Protein AF-A0A2E6MP92-F1 (afdb_monomer_lite)

Radius of gyration: 18.72 Å; chains: 1; bounding box: 38×55×44 Å

Foldseek 3Di:
DPPLAAFEAEEEEEEACQQFHLFDHLVNQLQVRYPVGYFYAYYHLAALVSRLVSVVVCLVVDQGALRYEYEYEHEDLQWDKDAADDPPDQFRIDRPHGLPPPCVVDVVSVCCVVPPDDPLVSLVVNLVSLVVVVVSCVPRSYHAAYAYQADCLVVLVVHDDDPVVSVVSNVSQVDPSYWPHHLLCVLCVPPPPWFWAACPDPPDPDRDTDTDSHDALVSNQVCCVPTVCVVVDPGDGPPVLSVLRNVLQVVHRHPVCSQVSSVVSPDHSCPNYDHDD

pLDDT: mean 92.71, std 7.71, range [42.81, 98.88]

Structure (mmCIF, N/CA/C/O backbone):
data_AF-A0A2E6MP92-F1
#
_entry.id   AF-A0A2E6MP92-F1
#
loop_
_atom_site.group_PDB
_atom_site.id
_atom_site.type_symbol
_atom_site.label_atom_id
_atom_site.label_alt_id
_atom_site.label_comp_id
_atom_site.label_asym_id
_atom_site.label_entity_id
_atom_site.label_seq_id
_atom_site.pdbx_PDB_ins_code
_atom_site.Cartn_x
_atom_site.Cartn_y
_atom_site.Cartn_z
_atom_site.occupancy
_atom_site.B_iso_or_equiv
_atom_site.auth_seq_id
_atom_site.auth_comp_id
_atom_site.auth_asym_id
_atom_site.auth_atom_id
_atom_site.pdbx_PDB_model_num
ATOM 1 N N . MET A 1 1 ? -6.987 -28.585 16.376 1.00 42.81 1 MET A N 1
ATOM 2 C CA . MET A 1 1 ? -6.955 -27.380 15.520 1.00 42.81 1 MET A CA 1
ATOM 3 C C . MET A 1 1 ? -7.349 -26.215 16.405 1.00 42.81 1 MET A C 1
ATOM 5 O O . MET A 1 1 ? -8.390 -26.310 17.040 1.00 42.81 1 MET A O 1
ATOM 9 N N . ALA A 1 2 ? -6.493 -25.206 16.575 1.00 48.75 2 ALA A N 1
ATOM 10 C CA . ALA A 1 2 ? -6.881 -24.016 17.331 1.00 48.75 2 ALA A CA 1
ATOM 11 C C . ALA A 1 2 ? -7.989 -23.296 16.548 1.00 48.75 2 ALA A C 1
ATOM 13 O O . ALA A 1 2 ? -7.842 -23.099 15.344 1.00 48.75 2 ALA A O 1
ATOM 14 N N . ASN A 1 3 ? -9.104 -22.968 17.203 1.00 58.03 3 ASN A N 1
ATO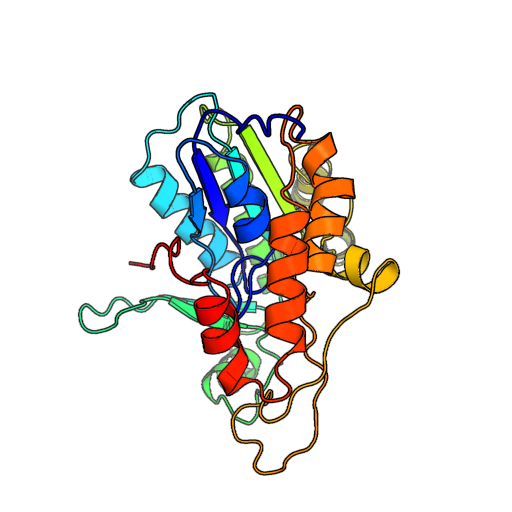M 15 C CA . ASN A 1 3 ? -10.195 -22.229 16.573 1.00 58.03 3 ASN A CA 1
ATOM 16 C C . ASN A 1 3 ? -9.684 -20.831 16.212 1.00 58.03 3 ASN A C 1
ATOM 18 O O . ASN A 1 3 ? -9.438 -20.016 17.102 1.00 58.03 3 ASN A O 1
ATOM 22 N N . TYR A 1 4 ? -9.487 -20.583 14.919 1.00 73.12 4 TYR A N 1
ATOM 23 C CA . TYR A 1 4 ? -9.092 -19.277 14.415 1.00 73.12 4 TYR A CA 1
ATOM 24 C C . TYR A 1 4 ? -10.285 -18.331 14.553 1.00 73.12 4 TYR A C 1
ATOM 26 O O . TYR A 1 4 ? -11.293 -18.495 13.865 1.00 73.12 4 TYR A O 1
ATOM 34 N N . VAL A 1 5 ? -10.214 -17.395 15.497 1.00 80.44 5 VAL A N 1
ATOM 35 C CA . VAL A 1 5 ? -11.299 -16.435 15.730 1.00 80.44 5 VAL A CA 1
ATOM 36 C C . VAL A 1 5 ? -11.018 -15.211 14.879 1.00 80.44 5 VAL A C 1
ATOM 38 O O . VAL A 1 5 ? -10.049 -14.492 15.123 1.00 80.44 5 VAL A O 1
ATOM 41 N N . LYS A 1 6 ? -11.865 -14.985 13.877 1.00 88.56 6 LYS A N 1
ATOM 42 C CA . LYS A 1 6 ? -11.796 -13.779 13.059 1.00 88.56 6 LYS A CA 1
ATOM 43 C C . LYS A 1 6 ? -12.230 -12.560 13.863 1.00 88.56 6 LYS A C 1
ATOM 45 O O . LYS A 1 6 ? -13.144 -12.614 14.689 1.00 88.56 6 LYS A O 1
ATOM 50 N N . GLN A 1 7 ? -11.569 -11.444 13.597 1.00 89.88 7 GLN A N 1
ATOM 51 C CA . GLN A 1 7 ? -11.957 -10.146 14.107 1.00 89.88 7 GLN A CA 1
ATOM 52 C C . GLN A 1 7 ? -13.285 -9.718 13.467 1.00 89.88 7 GLN A C 1
ATOM 54 O O . GLN A 1 7 ? -13.477 -9.799 12.254 1.00 89.88 7 GLN A O 1
ATOM 59 N N . GLN A 1 8 ? -14.199 -9.236 14.306 1.00 91.00 8 GLN A N 1
ATOM 60 C CA . GLN A 1 8 ? -15.422 -8.574 13.863 1.00 91.00 8 GLN A CA 1
ATOM 61 C C . GLN A 1 8 ? -15.088 -7.271 13.126 1.00 91.00 8 GLN A C 1
ATOM 63 O O . GLN A 1 8 ? -14.123 -6.600 13.477 1.00 91.00 8 GLN A O 1
ATOM 68 N N . GLY A 1 9 ? -15.917 -6.880 12.158 1.00 94.31 9 GLY A N 1
ATOM 69 C CA . GLY A 1 9 ? -15.696 -5.678 11.345 1.00 94.31 9 GLY A CA 1
ATOM 70 C C . GLY A 1 9 ? -15.045 -5.974 9.996 1.00 94.31 9 GLY A C 1
ATOM 71 O O . GLY A 1 9 ? -14.762 -7.128 9.664 1.00 94.31 9 GLY A O 1
ATOM 72 N N . LYS A 1 10 ? -14.875 -4.920 9.195 1.00 97.31 10 LYS A N 1
ATOM 73 C CA . LYS A 1 10 ? -14.277 -4.967 7.858 1.00 97.31 10 LYS A CA 1
ATOM 74 C C . LYS A 1 10 ? -12.927 -4.247 7.849 1.00 97.31 10 LYS A C 1
ATOM 76 O O . LYS A 1 10 ? -12.743 -3.231 8.520 1.00 97.31 10 LYS A O 1
ATOM 81 N N . LEU A 1 11 ? -11.990 -4.759 7.059 1.00 98.31 11 LEU A N 1
ATOM 82 C CA . LEU A 1 11 ? -10.714 -4.097 6.794 1.00 98.31 11 LEU A CA 1
ATOM 83 C C . LEU A 1 11 ? -10.779 -3.270 5.499 1.00 98.31 11 LEU A C 1
ATOM 85 O O . LEU A 1 11 ? -11.216 -3.762 4.464 1.00 98.31 11 LEU A O 1
ATOM 89 N N . TYR A 1 12 ? -10.277 -2.039 5.534 1.00 98.69 12 TYR A N 1
ATOM 90 C CA . TYR A 1 12 ? -10.091 -1.175 4.368 1.00 98.69 12 TYR A CA 1
ATOM 91 C C . TYR A 1 12 ? -8.605 -0.857 4.229 1.00 98.69 12 TYR A C 1
ATOM 93 O O . TYR A 1 12 ? -8.002 -0.282 5.138 1.00 98.69 12 TYR A O 1
ATOM 101 N N . THR A 1 13 ? -8.006 -1.244 3.107 1.00 98.81 13 THR A N 1
ATOM 102 C CA . THR A 1 13 ? -6.567 -1.068 2.864 1.00 98.81 13 THR A CA 1
ATOM 103 C C . THR A 1 13 ? -6.301 -0.123 1.706 1.00 98.81 13 THR A C 1
ATOM 105 O O . THR A 1 13 ? -7.009 -0.140 0.703 1.00 98.81 13 THR A O 1
ATOM 108 N N . PHE A 1 14 ? -5.272 0.708 1.848 1.00 98.75 14 PHE A N 1
ATOM 109 C CA . PHE A 1 14 ? -4.860 1.708 0.865 1.00 98.75 14 PHE A CA 1
ATOM 110 C C . PHE A 1 14 ? -3.344 1.668 0.724 1.00 98.75 14 PHE A C 1
ATOM 112 O O . PHE A 1 14 ? -2.645 1.459 1.714 1.00 98.75 14 PHE A O 1
ATOM 119 N N . GLY A 1 15 ? -2.827 1.899 -0.480 1.00 98.12 15 GLY A N 1
ATOM 120 C CA . GLY A 1 15 ? -1.388 1.969 -0.701 1.00 98.12 15 GLY A CA 1
ATOM 121 C C . GLY A 1 15 ? -0.979 1.749 -2.147 1.00 98.12 15 GLY A C 1
ATOM 122 O O . GLY A 1 15 ? -1.777 1.942 -3.069 1.00 98.12 15 GLY A O 1
ATOM 123 N N . CYS A 1 16 ? 0.276 1.340 -2.326 1.00 96.81 16 CYS A N 1
ATOM 124 C CA . CYS A 1 16 ? 0.881 1.094 -3.628 1.00 96.81 16 CYS A CA 1
ATOM 125 C C . CYS A 1 16 ? 1.043 -0.415 -3.911 1.00 96.81 16 CYS A C 1
ATOM 127 O O . CYS A 1 16 ? 0.233 -1.238 -3.473 1.00 96.81 16 CYS A O 1
ATOM 129 N N . SER A 1 17 ? 2.102 -0.800 -4.631 1.00 95.62 17 SER A N 1
ATOM 130 C CA . SER A 1 17 ? 2.400 -2.202 -4.944 1.00 95.62 17 SER A CA 1
ATOM 131 C C . SER A 1 17 ? 2.732 -3.058 -3.720 1.00 95.62 17 SER A C 1
ATOM 133 O O . SER A 1 17 ? 2.523 -4.262 -3.759 1.00 95.62 17 SER A O 1
ATOM 135 N N . LEU A 1 18 ? 3.176 -2.464 -2.608 1.00 97.81 18 LEU A N 1
ATOM 136 C CA . LEU A 1 18 ? 3.380 -3.205 -1.357 1.00 97.81 18 LEU A CA 1
ATOM 137 C C . LEU A 1 18 ? 2.060 -3.634 -0.698 1.00 97.81 18 LEU A C 1
ATOM 139 O O . LEU A 1 18 ? 2.087 -4.461 0.205 1.00 97.81 18 LEU A O 1
ATOM 143 N N . THR A 1 19 ? 0.925 -3.072 -1.124 1.00 98.44 19 THR A N 1
ATOM 144 C CA . THR A 1 19 ? -0.419 -3.321 -0.565 1.00 98.44 19 THR A CA 1
ATOM 145 C C . THR A 1 19 ? -1.332 -4.083 -1.525 1.00 98.44 19 THR A C 1
ATOM 147 O O . THR A 1 19 ? -2.309 -4.697 -1.111 1.00 98.44 19 THR A O 1
ATOM 150 N N . ARG A 1 20 ? -1.036 -4.060 -2.824 1.00 96.56 20 ARG A N 1
ATOM 151 C CA . ARG A 1 20 ? -1.689 -4.901 -3.828 1.00 96.56 20 ARG A CA 1
ATOM 152 C C . ARG A 1 20 ? -0.671 -5.224 -4.898 1.00 96.56 20 ARG A C 1
ATOM 154 O O . ARG A 1 20 ? -0.125 -4.301 -5.494 1.00 96.56 20 ARG A O 1
ATOM 161 N N . TYR A 1 21 ? -0.458 -6.501 -5.191 1.00 95.62 21 TYR A N 1
ATOM 162 C CA . TYR A 1 21 ? 0.532 -6.915 -6.180 1.00 95.62 21 TYR A CA 1
ATOM 163 C C . TYR A 1 21 ? 0.064 -8.096 -7.036 1.00 95.62 21 TYR A C 1
ATOM 165 O O . TYR A 1 21 ? -1.120 -8.419 -7.074 1.00 95.62 21 TYR A O 1
ATOM 173 N N . HIS A 1 22 ? 0.984 -8.698 -7.792 1.00 93.19 22 HIS A N 1
ATOM 174 C CA . HIS A 1 22 ? 0.722 -9.912 -8.573 1.00 93.19 22 HIS A CA 1
ATOM 175 C C . HIS A 1 22 ? 0.506 -11.145 -7.689 1.00 93.19 22 HIS A C 1
ATOM 177 O O . HIS A 1 22 ? -0.080 -12.126 -8.139 1.00 93.19 22 HIS A O 1
ATOM 183 N N . TRP A 1 23 ? 0.944 -11.071 -6.434 1.00 96.56 23 TRP A N 1
ATOM 184 C CA . TRP A 1 23 ? 0.739 -12.071 -5.399 1.00 96.56 23 TRP A CA 1
ATOM 185 C C . TRP A 1 23 ? 0.203 -11.429 -4.113 1.00 96.56 23 TRP A C 1
ATOM 187 O O . TRP A 1 23 ? 0.243 -10.200 -3.986 1.00 96.56 23 TRP A O 1
ATOM 197 N N . PRO A 1 24 ? -0.298 -12.239 -3.162 1.00 97.38 24 PRO A N 1
ATOM 198 C CA . PRO A 1 24 ? -0.864 -11.741 -1.916 1.00 97.38 24 PRO A CA 1
ATOM 199 C C . PRO A 1 24 ? 0.165 -10.977 -1.086 1.00 97.38 24 PRO A C 1
ATOM 201 O O . PRO A 1 24 ? 1.276 -11.447 -0.840 1.00 97.38 24 PRO A O 1
ATOM 204 N N . THR A 1 25 ? -0.234 -9.790 -0.656 1.00 98.44 25 THR A N 1
ATOM 205 C CA . THR A 1 25 ? 0.558 -8.860 0.148 1.00 98.44 25 THR A CA 1
ATOM 206 C C . THR A 1 25 ? 0.108 -8.882 1.612 1.00 98.44 25 THR A C 1
ATOM 208 O O . THR A 1 25 ? -0.730 -9.692 2.020 1.00 98.44 25 THR A O 1
ATOM 211 N N . TRP A 1 26 ? 0.615 -7.949 2.425 1.00 98.44 26 TRP A N 1
ATOM 212 C CA . TRP A 1 26 ? 0.158 -7.782 3.807 1.00 98.44 26 TRP A CA 1
ATOM 213 C C . TRP A 1 26 ? -1.351 -7.513 3.899 1.00 98.44 26 TRP A C 1
ATOM 215 O O . TRP A 1 26 ? -1.977 -7.950 4.860 1.00 98.44 26 TRP A O 1
ATOM 225 N N . ALA A 1 27 ? -1.952 -6.830 2.920 1.00 98.31 27 ALA A N 1
ATOM 226 C CA . ALA A 1 27 ? -3.382 -6.530 2.943 1.00 98.31 27 ALA A CA 1
ATOM 227 C C . ALA A 1 27 ? -4.222 -7.797 2.773 1.00 98.31 27 ALA A C 1
ATOM 229 O O . ALA A 1 27 ? -5.192 -8.004 3.495 1.00 98.31 27 ALA A O 1
ATOM 230 N N . ASP A 1 28 ? -3.805 -8.666 1.857 1.00 98.25 28 ASP A N 1
ATOM 231 C CA . ASP A 1 28 ? -4.513 -9.894 1.512 1.00 98.25 28 ASP A CA 1
ATOM 232 C C . ASP A 1 28 ? -4.437 -10.924 2.643 1.00 98.25 28 ASP A C 1
ATOM 234 O O . ASP A 1 28 ? -5.433 -11.577 2.966 1.00 98.25 28 ASP A O 1
ATOM 238 N N . ILE A 1 29 ? -3.263 -11.021 3.281 1.00 97.88 29 ILE A N 1
ATOM 239 C CA . ILE A 1 29 ? -3.018 -11.895 4.434 1.00 97.88 29 ILE A CA 1
ATOM 240 C C . ILE A 1 29 ? -3.764 -11.374 5.670 1.00 97.88 29 ILE A C 1
ATOM 242 O O . ILE A 1 29 ? -4.431 -12.152 6.349 1.00 97.88 29 ILE A O 1
ATOM 246 N N . LEU A 1 30 ? -3.699 -10.067 5.955 1.00 97.69 30 LEU A N 1
ATOM 247 C CA . LEU A 1 30 ? -4.437 -9.459 7.068 1.00 97.69 30 LEU A CA 1
ATOM 248 C C . LEU A 1 30 ? -5.953 -9.530 6.847 1.00 97.69 30 LEU A C 1
ATOM 250 O O . LEU A 1 30 ? -6.706 -9.716 7.797 1.00 97.69 30 LEU A O 1
ATOM 254 N N . GLY A 1 31 ? -6.408 -9.420 5.600 1.00 96.94 31 GLY A N 1
ATOM 255 C CA . GLY A 1 31 ? -7.818 -9.507 5.232 1.00 96.94 31 GLY A CA 1
ATOM 256 C C . GLY A 1 31 ? -8.461 -10.853 5.573 1.00 96.94 31 GLY A C 1
ATOM 257 O O . GLY A 1 31 ? -9.655 -10.892 5.870 1.00 96.94 31 GLY A O 1
ATOM 258 N N . GLN A 1 32 ? -7.682 -11.943 5.625 1.00 95.62 32 GLN A N 1
ATOM 259 C CA . GLN A 1 32 ? -8.182 -13.259 6.058 1.00 95.62 32 GLN A CA 1
ATOM 260 C C . GLN A 1 32 ? -8.654 -13.260 7.518 1.00 95.62 32 GLN A C 1
ATOM 262 O O . GLN A 1 32 ? -9.493 -14.078 7.904 1.00 95.62 32 GLN A O 1
ATOM 267 N N . SER A 1 33 ? -8.155 -12.319 8.316 1.00 95.31 33 SER A N 1
ATOM 268 C CA . SER A 1 33 ? -8.449 -12.199 9.738 1.00 95.31 33 SER A CA 1
ATOM 269 C C . SER A 1 33 ? -9.796 -11.543 10.044 1.00 95.31 33 SER A C 1
ATOM 271 O O . SER A 1 33 ? -10.163 -11.498 11.214 1.00 95.31 33 SER A O 1
ATOM 273 N N . PHE A 1 34 ? -10.528 -11.032 9.047 1.00 95.56 34 PHE A N 1
ATOM 274 C CA . PHE A 1 34 ? -11.759 -10.258 9.249 1.00 95.56 34 PHE A CA 1
ATOM 275 C C . PHE A 1 34 ? -13.010 -11.035 8.828 1.00 95.56 34 PHE A C 1
ATOM 277 O O . PHE A 1 34 ? -13.080 -11.599 7.733 1.00 95.56 34 PHE A O 1
ATOM 284 N N . GLU A 1 35 ? -14.015 -11.054 9.704 1.00 93.31 35 GLU A N 1
ATOM 285 C CA . GLU A 1 35 ? -15.278 -11.775 9.499 1.00 93.31 35 GLU A CA 1
ATOM 286 C C . GLU A 1 35 ? -16.115 -11.137 8.382 1.00 93.31 35 GLU A C 1
ATOM 288 O O . GLU A 1 35 ? -16.607 -11.835 7.497 1.00 93.31 35 GLU A O 1
ATOM 293 N N . ASN A 1 36 ? -16.200 -9.800 8.352 1.00 94.12 36 ASN A N 1
ATOM 294 C CA . ASN A 1 36 ? -16.992 -9.069 7.352 1.00 94.12 36 ASN A CA 1
ATOM 295 C C . ASN A 1 36 ? -16.197 -8.782 6.062 1.00 94.12 36 ASN A C 1
ATOM 297 O O . ASN A 1 36 ? -16.585 -7.924 5.261 1.00 94.12 36 ASN A O 1
ATOM 301 N N . GLY A 1 37 ? -15.080 -9.490 5.868 1.00 93.88 37 GLY A N 1
ATOM 302 C CA . GLY A 1 37 ? -14.190 -9.369 4.720 1.00 93.88 37 GLY A CA 1
ATOM 303 C C . GLY A 1 37 ? -13.300 -8.127 4.750 1.00 93.88 37 GLY A C 1
ATOM 304 O O . GLY A 1 37 ? -13.096 -7.488 5.786 1.00 93.88 37 GLY A O 1
ATOM 305 N N . PHE A 1 38 ? -12.753 -7.788 3.584 1.00 96.44 38 PHE A N 1
ATOM 306 C CA . PHE A 1 38 ? -11.932 -6.600 3.403 1.00 96.44 38 PHE A CA 1
ATOM 307 C C . PHE A 1 38 ? -12.093 -6.000 2.008 1.00 96.44 38 PHE A C 1
ATOM 309 O O . PHE A 1 38 ? -12.558 -6.657 1.080 1.00 96.44 38 PHE A O 1
ATOM 316 N N . GLU A 1 39 ? -11.695 -4.743 1.875 1.00 98.12 39 GLU A N 1
ATOM 317 C CA . GLU A 1 39 ? -11.628 -4.013 0.618 1.00 98.12 39 GLU A CA 1
ATOM 318 C C . GLU A 1 39 ? -10.208 -3.481 0.424 1.00 98.12 39 GLU A C 1
ATOM 320 O O . GLU A 1 39 ? -9.632 -2.833 1.306 1.00 98.12 39 GLU A O 1
ATOM 325 N N . ASN A 1 40 ? -9.638 -3.747 -0.747 1.00 98.12 40 ASN A N 1
ATOM 326 C CA . ASN A 1 40 ? -8.316 -3.281 -1.129 1.00 98.12 40 ASN A CA 1
ATOM 327 C C . ASN A 1 40 ? -8.439 -2.154 -2.152 1.00 98.12 40 ASN A C 1
ATOM 329 O O . ASN A 1 40 ? -8.730 -2.383 -3.321 1.00 98.12 40 ASN A O 1
ATOM 333 N N . TRP A 1 41 ? -8.225 -0.925 -1.697 1.00 97.56 41 TRP A N 1
ATOM 334 C CA . TRP A 1 41 ? -8.306 0.298 -2.495 1.00 97.56 41 TRP A CA 1
ATOM 335 C C . TRP A 1 41 ? -6.942 0.707 -3.078 1.00 97.56 41 TRP A C 1
ATOM 337 O O . TRP A 1 41 ? -6.836 1.761 -3.710 1.00 97.56 41 TRP A O 1
ATOM 347 N N . ALA A 1 42 ? -5.894 -0.096 -2.860 1.00 96.81 42 ALA A N 1
ATOM 348 C CA . ALA A 1 42 ? -4.540 0.183 -3.322 1.00 96.81 42 ALA A CA 1
ATOM 349 C C . ALA A 1 42 ? -4.391 0.034 -4.839 1.00 96.81 42 ALA A C 1
ATOM 351 O O . ALA A 1 42 ? -5.042 -0.805 -5.471 1.00 96.81 42 ALA A O 1
ATOM 352 N N . ASN A 1 43 ? -3.464 0.795 -5.426 1.00 93.94 43 ASN A N 1
ATOM 353 C CA . ASN A 1 43 ? -3.099 0.651 -6.832 1.00 93.94 43 ASN A CA 1
ATOM 354 C C . ASN A 1 43 ? -1.592 0.465 -7.022 1.00 93.94 43 ASN A C 1
ATOM 356 O O . ASN A 1 43 ? -0.781 1.163 -6.420 1.00 93.94 43 ASN A O 1
ATOM 360 N N . ARG A 1 44 ? -1.198 -0.510 -7.846 1.00 92.25 44 ARG A N 1
ATOM 361 C CA . ARG A 1 44 ? 0.212 -0.873 -8.060 1.00 92.25 44 ARG A CA 1
ATOM 362 C C . ARG A 1 44 ? 0.957 0.298 -8.678 1.00 92.25 44 ARG A C 1
ATOM 364 O O . ARG A 1 44 ? 0.714 0.594 -9.836 1.00 92.25 44 ARG A O 1
ATOM 371 N N . GLY A 1 45 ? 1.872 0.910 -7.929 1.00 92.31 45 GLY A N 1
ATOM 372 C CA . GLY A 1 45 ? 2.610 2.100 -8.366 1.00 92.31 45 GLY A CA 1
ATOM 373 C C . GLY A 1 45 ? 1.953 3.435 -7.996 1.00 92.31 45 GLY A C 1
ATOM 374 O O . GLY A 1 45 ? 2.435 4.469 -8.451 1.00 92.31 45 GLY A O 1
ATOM 375 N N . ALA A 1 46 ? 0.882 3.425 -7.193 1.00 95.62 46 ALA A N 1
ATOM 376 C CA . ALA A 1 46 ? 0.259 4.639 -6.670 1.00 95.62 46 ALA A CA 1
ATOM 377 C C . ALA A 1 46 ? 1.263 5.479 -5.877 1.00 95.62 46 ALA A C 1
ATOM 379 O O . ALA A 1 46 ? 2.056 4.920 -5.118 1.00 95.62 46 ALA A O 1
ATOM 380 N N . GLY A 1 47 ? 1.197 6.800 -6.027 1.00 96.94 47 GLY A N 1
ATOM 381 C CA . GLY A 1 47 ? 1.839 7.765 -5.146 1.00 96.94 47 GLY A CA 1
ATOM 382 C C . GLY A 1 47 ? 0.900 8.260 -4.046 1.00 96.94 47 GLY A C 1
ATOM 383 O O . GLY A 1 47 ? -0.260 7.853 -3.925 1.00 96.94 47 GLY A O 1
ATOM 384 N N . ASN A 1 48 ? 1.417 9.153 -3.200 1.00 97.56 48 ASN A N 1
ATOM 385 C CA . ASN A 1 48 ? 0.694 9.633 -2.018 1.00 97.56 48 ASN A CA 1
ATOM 386 C C . ASN A 1 48 ? -0.544 10.477 -2.361 1.00 97.56 48 ASN A C 1
ATOM 388 O O . ASN A 1 48 ? -1.481 10.519 -1.564 1.00 97.56 48 ASN A O 1
ATOM 392 N N . ARG A 1 49 ? -0.580 11.111 -3.542 1.00 96.50 49 ARG A N 1
ATOM 393 C CA . ARG A 1 49 ? -1.762 11.837 -4.019 1.00 96.50 49 ARG A CA 1
ATOM 394 C C . ARG A 1 49 ? -2.908 10.864 -4.258 1.00 96.50 49 ARG A C 1
ATOM 396 O O . ARG A 1 49 ? -3.953 10.994 -3.622 1.00 96.50 49 ARG A O 1
ATOM 403 N N . GLN A 1 50 ? -2.687 9.863 -5.109 1.00 96.81 50 GLN A N 1
ATOM 404 C CA . GLN A 1 50 ? -3.680 8.830 -5.363 1.00 96.81 50 GLN A CA 1
ATOM 405 C C . GLN A 1 50 ? -4.125 8.161 -4.059 1.00 96.81 50 GLN A C 1
ATOM 407 O O . GLN A 1 50 ? -5.320 8.017 -3.832 1.00 96.81 50 GLN A O 1
ATOM 412 N N . ILE A 1 51 ? -3.199 7.792 -3.168 1.00 98.25 51 ILE A N 1
ATOM 413 C CA . ILE A 1 51 ? -3.549 7.143 -1.893 1.00 98.25 51 ILE A CA 1
ATOM 414 C C . ILE A 1 51 ? -4.518 8.007 -1.064 1.00 98.25 51 ILE A C 1
ATOM 416 O O . ILE A 1 51 ? -5.522 7.484 -0.574 1.00 98.25 51 ILE A O 1
ATOM 420 N N . LEU A 1 52 ? -4.270 9.318 -0.937 1.00 98.38 52 LEU A N 1
ATOM 421 C CA . LEU A 1 52 ? -5.183 10.227 -0.233 1.00 98.38 52 LEU A CA 1
ATOM 422 C C . LEU A 1 52 ? -6.536 10.352 -0.944 1.00 98.38 52 LEU A C 1
ATOM 424 O O . LEU A 1 52 ? -7.579 10.332 -0.286 1.00 98.38 52 LEU A O 1
ATOM 428 N N . GLU A 1 53 ? -6.539 10.523 -2.263 1.00 97.12 53 GLU A N 1
ATOM 429 C CA . GLU A 1 53 ? -7.781 10.703 -3.019 1.00 97.12 53 GLU A CA 1
ATOM 430 C C . GLU A 1 53 ? -8.648 9.433 -2.949 1.00 97.12 53 GLU A C 1
ATOM 432 O O . GLU A 1 53 ? -9.833 9.519 -2.629 1.00 97.12 53 GLU A O 1
ATOM 437 N N . ARG A 1 54 ? -8.043 8.244 -3.073 1.00 96.75 54 ARG A N 1
ATOM 438 C CA . ARG A 1 54 ? -8.709 6.943 -2.876 1.00 96.75 54 ARG A CA 1
ATOM 439 C C . ARG A 1 54 ? -9.258 6.778 -1.457 1.00 96.75 54 ARG A C 1
ATOM 441 O O . ARG A 1 54 ? -10.378 6.296 -1.285 1.00 96.75 54 ARG A O 1
ATOM 448 N N . LEU A 1 55 ? -8.503 7.199 -0.438 1.00 98.50 55 LEU A N 1
ATOM 449 C CA . LEU A 1 55 ? -8.980 7.225 0.948 1.00 98.50 55 LEU A CA 1
ATOM 450 C C . LEU A 1 55 ? -10.207 8.128 1.088 1.00 98.50 55 LEU A C 1
ATOM 452 O O . LEU A 1 55 ? -11.203 7.735 1.692 1.00 98.50 55 LEU A O 1
ATOM 456 N N . THR A 1 56 ? -10.161 9.311 0.482 1.00 97.69 56 THR A N 1
ATOM 457 C CA . THR A 1 56 ? -11.263 10.277 0.505 1.00 97.69 56 THR A CA 1
ATOM 458 C C . THR A 1 56 ? -12.505 9.719 -0.187 1.00 97.69 56 THR A C 1
ATOM 460 O O . THR A 1 56 ? -13.599 9.806 0.366 1.00 97.69 56 THR A O 1
ATOM 463 N N . GLU A 1 57 ? -12.356 9.072 -1.346 1.00 96.06 57 GLU A N 1
ATOM 464 C CA . GLU A 1 57 ? -13.463 8.394 -2.028 1.00 96.06 57 GLU A CA 1
ATOM 465 C C . GLU A 1 57 ? -14.139 7.338 -1.146 1.00 96.06 57 GLU A C 1
ATOM 467 O O . GLU A 1 57 ? -15.369 7.269 -1.098 1.00 96.06 57 GLU A O 1
ATOM 472 N N . CYS A 1 58 ? -13.350 6.521 -0.443 1.00 97.50 58 CYS A N 1
ATOM 473 C CA . CYS A 1 58 ? -13.887 5.531 0.485 1.00 97.50 58 CYS A CA 1
ATOM 474 C C . CYS A 1 58 ? -14.637 6.212 1.638 1.00 97.50 58 CYS A C 1
ATOM 476 O O . CYS A 1 58 ? -15.763 5.831 1.940 1.00 97.50 58 CYS A O 1
ATOM 478 N N . PHE A 1 59 ? -14.084 7.282 2.218 1.00 97.69 59 PHE A N 1
ATOM 479 C CA . PHE A 1 59 ? -14.747 8.058 3.275 1.00 97.69 59 PHE A CA 1
ATOM 480 C C . PHE A 1 59 ? -16.088 8.662 2.841 1.00 97.69 59 PHE A C 1
ATOM 482 O O . PHE A 1 59 ? -17.012 8.745 3.646 1.00 97.69 59 PHE A O 1
ATOM 489 N N . VAL A 1 60 ? -16.215 9.063 1.575 1.00 96.25 60 VAL A N 1
ATOM 490 C CA . VAL A 1 60 ? -17.477 9.584 1.027 1.00 96.25 60 VAL A CA 1
ATOM 491 C C . VAL A 1 60 ? -18.521 8.474 0.857 1.00 96.25 60 VAL A C 1
ATOM 493 O O . VAL A 1 60 ? -19.715 8.718 1.036 1.00 96.25 60 VAL A O 1
ATOM 496 N N . LYS A 1 61 ? -18.094 7.254 0.514 1.00 95.56 61 LYS A N 1
ATOM 497 C CA . LYS A 1 61 ? -18.983 6.125 0.187 1.00 95.56 61 LYS A CA 1
ATOM 498 C C . LYS A 1 61 ? -19.340 5.258 1.397 1.00 95.56 61 LYS A C 1
ATOM 500 O O . LYS A 1 61 ? -20.366 4.578 1.379 1.00 95.56 61 LYS A O 1
ATOM 505 N N . THR A 1 62 ? -18.521 5.285 2.443 1.00 96.44 62 THR A N 1
ATOM 506 C CA . THR A 1 62 ? -18.550 4.283 3.510 1.00 96.44 62 THR A CA 1
ATOM 507 C C . THR A 1 62 ? -18.971 4.877 4.847 1.00 96.44 62 THR A C 1
ATOM 509 O O . THR A 1 62 ? -18.453 5.893 5.304 1.00 96.44 62 THR A O 1
ATOM 512 N N . ARG A 1 63 ? -19.890 4.190 5.535 1.00 96.25 63 ARG A N 1
ATOM 513 C CA . ARG A 1 63 ? -20.208 4.448 6.947 1.00 96.25 63 ARG A CA 1
ATOM 514 C C . ARG A 1 63 ? -19.477 3.449 7.839 1.00 96.25 63 ARG A C 1
ATOM 516 O O . ARG A 1 63 ? -19.973 2.345 8.062 1.00 96.25 63 ARG A O 1
ATOM 523 N N . PHE A 1 64 ? -18.319 3.858 8.344 1.00 97.75 64 PHE A N 1
ATOM 524 C CA . PHE A 1 64 ? -17.464 3.018 9.182 1.00 97.75 64 PHE A CA 1
ATOM 525 C C . PHE A 1 64 ? -18.123 2.604 10.505 1.00 97.75 64 PHE A C 1
ATOM 527 O O . PHE A 1 64 ? -18.860 3.376 11.130 1.00 97.75 64 PHE A O 1
ATOM 534 N N . GLN A 1 65 ? -17.839 1.371 10.918 1.00 96.62 65 GLN A N 1
ATOM 535 C CA . GLN A 1 65 ? -18.314 0.753 12.152 1.00 96.62 65 GLN A CA 1
ATOM 536 C C . GLN A 1 65 ? -17.181 0.626 13.179 1.00 96.62 65 GLN A C 1
ATOM 538 O O . GLN A 1 65 ? -16.032 0.450 12.782 1.00 96.62 65 GLN A O 1
ATOM 543 N N . PRO A 1 66 ? -17.472 0.609 14.497 1.00 95.69 66 PRO A N 1
ATOM 544 C CA . PRO A 1 66 ? -16.439 0.689 15.539 1.00 95.69 66 PRO A CA 1
ATOM 545 C C . PRO A 1 66 ? -15.342 -0.385 15.458 1.00 95.69 66 PRO A C 1
ATOM 547 O O . PRO A 1 66 ? -14.216 -0.150 15.891 1.00 95.69 66 PRO A O 1
ATOM 550 N N . ASN A 1 67 ? -15.673 -1.561 14.914 1.00 95.38 67 ASN A N 1
ATOM 551 C CA . ASN A 1 67 ? -14.753 -2.693 14.785 1.00 95.38 67 ASN A CA 1
ATOM 552 C C . ASN A 1 67 ? -14.001 -2.724 13.442 1.00 95.38 67 ASN A C 1
ATOM 554 O O . ASN A 1 67 ? -13.150 -3.591 13.239 1.00 95.38 67 ASN A O 1
ATOM 558 N N . ASP A 1 68 ? -14.311 -1.802 12.529 1.00 97.69 68 ASP A N 1
ATOM 559 C CA . ASP A 1 68 ? -13.609 -1.679 11.259 1.00 97.69 68 ASP A CA 1
ATOM 560 C C . ASP A 1 68 ? -12.165 -1.220 11.481 1.00 97.69 68 ASP A C 1
ATOM 562 O O . ASP A 1 68 ? -11.837 -0.504 12.436 1.00 97.69 68 ASP A O 1
ATOM 566 N N . VAL A 1 69 ? -11.298 -1.619 10.555 1.00 98.06 69 VAL A N 1
ATOM 567 C CA . VAL A 1 69 ? -9.896 -1.205 10.524 1.00 98.06 69 VAL A CA 1
ATOM 568 C C . VAL A 1 69 ? -9.602 -0.525 9.196 1.00 98.06 69 VAL A C 1
ATOM 570 O O . VAL A 1 69 ? -9.900 -1.059 8.133 1.00 98.06 69 VAL A O 1
ATOM 573 N N . ILE A 1 70 ? -8.974 0.644 9.258 1.00 98.69 70 ILE A N 1
ATOM 574 C CA . ILE A 1 70 ? -8.464 1.390 8.110 1.00 98.69 70 ILE A CA 1
ATOM 575 C C . ILE A 1 70 ? -6.937 1.355 8.187 1.00 98.69 70 ILE A C 1
ATOM 577 O O . ILE A 1 70 ? -6.343 1.878 9.131 1.00 98.69 70 ILE A O 1
ATOM 581 N N . ALA A 1 71 ? -6.289 0.739 7.205 1.00 98.69 71 ALA A N 1
ATOM 582 C CA . ALA A 1 71 ? -4.836 0.647 7.133 1.00 98.69 71 ALA A CA 1
ATOM 583 C C . ALA A 1 71 ? -4.327 1.334 5.862 1.00 98.69 71 ALA A C 1
ATOM 585 O O . ALA A 1 71 ? -4.663 0.932 4.749 1.00 98.69 71 ALA A O 1
ATOM 586 N N . VAL A 1 72 ? -3.514 2.377 6.028 1.00 98.88 72 VAL A N 1
ATOM 587 C CA . VAL A 1 72 ? -2.994 3.180 4.912 1.00 98.88 72 VAL A CA 1
ATOM 588 C C . VAL A 1 72 ? -1.485 3.023 4.831 1.00 98.88 72 VAL A C 1
ATOM 590 O O . VAL A 1 72 ? -0.773 3.434 5.744 1.00 98.88 72 VAL A O 1
ATOM 593 N N . GLN A 1 73 ? -0.990 2.446 3.741 1.00 98.69 73 GLN A N 1
ATOM 594 C CA . GLN A 1 73 ? 0.430 2.358 3.434 1.00 98.69 73 GLN A CA 1
ATOM 595 C C . GLN A 1 73 ? 0.840 3.505 2.507 1.00 98.69 73 GLN A C 1
ATOM 597 O O . GLN A 1 73 ? 0.504 3.511 1.328 1.00 98.69 73 GLN A O 1
ATOM 602 N N . TRP A 1 74 ? 1.598 4.458 3.042 1.00 98.50 74 TRP A N 1
ATOM 603 C CA . TRP A 1 74 ? 2.189 5.574 2.300 1.00 98.50 74 TRP A CA 1
ATOM 604 C C . TRP A 1 74 ? 3.486 5.153 1.614 1.00 98.50 74 TRP A C 1
ATOM 606 O O . TRP A 1 74 ? 4.187 4.271 2.106 1.00 98.50 74 TRP A O 1
ATOM 616 N N . THR A 1 75 ? 3.823 5.764 0.486 1.00 96.50 75 THR A N 1
ATOM 617 C CA . THR A 1 75 ? 5.016 5.446 -0.322 1.00 96.50 75 THR A CA 1
ATOM 618 C C . THR A 1 75 ? 5.957 6.646 -0.380 1.00 96.50 75 THR A C 1
ATOM 620 O O . THR A 1 75 ? 5.588 7.733 0.050 1.00 96.50 75 THR A O 1
ATOM 623 N N . ASP A 1 76 ? 7.159 6.457 -0.919 1.00 94.25 76 ASP A N 1
ATOM 624 C CA . ASP A 1 76 ? 8.112 7.527 -1.224 1.00 94.25 76 ASP A CA 1
ATOM 625 C C . ASP A 1 76 ? 7.516 8.682 -2.055 1.00 94.25 76 ASP A C 1
ATOM 627 O O . ASP A 1 76 ? 6.556 8.518 -2.813 1.00 94.25 76 ASP A O 1
ATOM 631 N N . HIS A 1 77 ? 8.119 9.867 -1.938 1.00 94.81 77 HIS A N 1
ATOM 632 C CA . HIS A 1 77 ? 7.719 11.057 -2.692 1.00 94.81 77 HIS A CA 1
ATOM 633 C C . HIS A 1 77 ? 8.163 11.038 -4.155 1.00 94.81 77 HIS A C 1
ATOM 635 O O . HIS A 1 77 ? 7.686 11.874 -4.915 1.00 94.81 77 HIS A O 1
ATOM 641 N N . HIS A 1 78 ? 9.013 10.093 -4.578 1.00 94.56 78 HIS A N 1
ATOM 642 C CA . HIS A 1 78 ? 9.464 9.945 -5.970 1.00 94.56 78 HIS A CA 1
ATOM 643 C C . HIS A 1 78 ? 8.412 9.335 -6.898 1.00 94.56 78 HIS A C 1
ATOM 645 O O . HIS A 1 78 ? 8.713 9.015 -8.051 1.00 94.56 78 HIS A O 1
ATOM 651 N N . ARG A 1 79 ? 7.175 9.168 -6.425 1.00 92.38 79 ARG A N 1
ATOM 652 C CA . ARG A 1 79 ? 6.049 8.685 -7.220 1.00 92.38 79 ARG A CA 1
ATOM 653 C C . ARG A 1 79 ? 5.372 9.804 -7.996 1.00 92.38 79 ARG A C 1
ATOM 655 O O . ARG A 1 79 ? 5.171 10.904 -7.487 1.00 92.38 79 ARG A O 1
ATOM 662 N N . PHE A 1 80 ? 4.952 9.474 -9.210 1.00 89.56 80 PHE A N 1
ATOM 663 C CA . PHE A 1 80 ? 4.072 10.318 -10.006 1.00 89.56 80 PHE A CA 1
ATOM 664 C C . PHE A 1 80 ? 2.815 9.535 -10.377 1.00 89.56 80 PHE A C 1
ATOM 666 O O . PHE A 1 80 ? 2.894 8.449 -10.955 1.00 89.56 80 PHE A O 1
ATOM 673 N N . ASP A 1 81 ? 1.662 10.104 -10.049 1.00 91.56 81 ASP A N 1
ATOM 674 C CA . ASP A 1 81 ? 0.353 9.584 -10.409 1.00 91.56 81 ASP A CA 1
ATOM 675 C C . ASP A 1 81 ? -0.543 10.718 -10.918 1.00 91.56 81 ASP A C 1
ATOM 677 O O . ASP A 1 81 ? -0.348 11.900 -10.610 1.00 91.56 81 ASP A O 1
ATOM 681 N N . TYR A 1 82 ? -1.511 10.353 -11.751 1.00 89.94 82 TYR A N 1
ATOM 682 C CA . TYR A 1 82 ? -2.580 11.248 -12.166 1.00 89.94 82 TYR A CA 1
ATOM 683 C C . TYR A 1 82 ? -3.860 10.459 -12.399 1.00 89.94 82 TYR A C 1
ATOM 685 O O . TYR A 1 82 ? -3.843 9.251 -12.647 1.00 89.94 82 TYR A O 1
ATOM 693 N N . HIS A 1 83 ? -4.973 11.174 -12.334 1.00 91.69 83 HIS A N 1
ATOM 694 C CA . HIS A 1 83 ? -6.283 10.652 -12.671 1.00 91.69 83 HIS A CA 1
ATOM 695 C C . HIS A 1 83 ? -6.721 11.194 -14.027 1.00 91.69 83 HIS A C 1
ATOM 697 O O . HIS A 1 83 ? -6.528 12.377 -14.323 1.00 91.69 83 HIS A O 1
ATOM 703 N N . LYS A 1 84 ? -7.308 10.327 -14.847 1.00 88.88 84 LYS A N 1
ATOM 704 C CA . LYS A 1 84 ? -8.030 10.698 -16.055 1.00 88.88 84 LYS A CA 1
ATOM 705 C C . LYS A 1 84 ? -9.457 10.185 -15.920 1.00 88.88 84 LYS A C 1
ATOM 707 O O . LYS A 1 84 ? -9.685 8.980 -15.895 1.00 88.88 84 LYS A O 1
ATOM 712 N N . TRP A 1 85 ? -10.415 11.107 -15.902 1.00 86.44 85 TRP A N 1
ATOM 713 C CA . TRP A 1 85 ? -11.820 10.743 -16.026 1.00 86.44 85 TRP A CA 1
ATOM 714 C C . TRP A 1 85 ? -12.114 10.319 -17.460 1.00 86.44 85 TRP A C 1
ATOM 716 O O . TRP A 1 85 ? -11.994 11.120 -18.391 1.00 86.44 85 TRP A O 1
ATOM 726 N N . ASP A 1 86 ? -12.499 9.063 -17.630 1.00 85.00 86 ASP A N 1
ATOM 727 C CA . ASP A 1 86 ? -12.847 8.495 -18.922 1.00 85.00 86 ASP A CA 1
ATOM 728 C C . ASP A 1 86 ? -13.817 7.323 -18.691 1.00 85.00 86 ASP A C 1
ATOM 730 O O . ASP A 1 86 ? -13.440 6.333 -18.064 1.00 85.00 86 ASP A O 1
ATOM 734 N N . PRO A 1 87 ? -15.084 7.420 -19.128 1.00 84.00 87 PRO A N 1
ATOM 735 C CA . PRO A 1 87 ? -16.075 6.379 -18.866 1.00 84.00 87 PRO A CA 1
ATOM 736 C C . PRO A 1 87 ? -15.780 5.063 -19.605 1.00 84.00 87 PRO A C 1
ATOM 738 O O . PRO A 1 87 ? -16.423 4.055 -19.315 1.00 84.00 87 PRO A O 1
ATOM 741 N N . GLU A 1 88 ? -14.838 5.057 -20.553 1.00 87.94 88 GLU A N 1
ATOM 742 C CA . GLU A 1 88 ? -14.480 3.872 -21.335 1.00 87.94 88 GLU A CA 1
ATOM 743 C C . GLU A 1 88 ? -13.324 3.068 -20.717 1.00 87.94 88 GLU A C 1
ATOM 745 O O . GLU A 1 88 ? -13.095 1.922 -21.114 1.00 87.94 88 GLU A O 1
ATOM 750 N N . ILE A 1 89 ? -12.599 3.617 -19.730 1.00 83.25 89 ILE A N 1
ATOM 751 C CA . ILE A 1 89 ? -11.487 2.910 -19.078 1.00 83.25 89 ILE A CA 1
ATOM 752 C C . ILE A 1 89 ? -11.922 2.253 -17.772 1.00 83.25 89 ILE A C 1
ATOM 754 O O . ILE A 1 89 ? -12.693 2.782 -16.981 1.00 83.25 89 ILE A O 1
ATOM 758 N N . THR A 1 90 ? -11.379 1.063 -17.522 1.00 79.94 90 THR A N 1
ATOM 759 C CA . THR A 1 90 ? -11.707 0.282 -16.316 1.00 79.94 90 THR A CA 1
ATOM 760 C C . THR A 1 90 ? -10.976 0.755 -15.055 1.00 79.94 90 THR A C 1
ATOM 762 O O . THR A 1 90 ? -11.216 0.217 -13.975 1.00 79.94 90 THR A O 1
ATOM 765 N N . GLU A 1 91 ? -10.031 1.685 -15.187 1.00 84.00 91 GLU A N 1
ATOM 766 C CA . GLU A 1 91 ? -9.256 2.267 -14.092 1.00 84.00 91 GLU A CA 1
ATOM 767 C C . GLU A 1 91 ? -8.814 3.678 -14.496 1.00 84.00 91 GLU A C 1
ATOM 769 O O . GLU A 1 91 ? -8.009 3.821 -15.416 1.00 84.00 91 GLU A O 1
ATOM 774 N N . GLY A 1 92 ? -9.356 4.700 -13.825 1.00 87.38 92 GLY A N 1
ATOM 775 C CA . GLY A 1 92 ? -9.085 6.111 -14.118 1.00 87.38 92 GLY A CA 1
ATOM 776 C C . GLY A 1 92 ? -7.714 6.593 -13.654 1.00 87.38 92 GLY A C 1
ATOM 777 O O . GLY A 1 92 ? -7.181 7.586 -14.155 1.00 87.38 92 GLY A O 1
ATOM 778 N N . TRP A 1 93 ? -7.106 5.885 -12.707 1.00 90.62 93 TRP A N 1
ATOM 779 C CA . TRP A 1 93 ? -5.793 6.242 -12.201 1.00 90.62 93 TRP A CA 1
ATOM 780 C C . TRP A 1 93 ? -4.661 5.649 -13.032 1.00 90.62 93 TRP A C 1
ATOM 782 O O . TRP A 1 93 ? -4.605 4.440 -13.253 1.00 90.62 93 TRP A O 1
ATOM 792 N N . TYR A 1 94 ? -3.692 6.493 -13.382 1.00 86.81 94 TYR A N 1
ATOM 793 C CA . TYR A 1 94 ? -2.386 6.078 -13.877 1.00 86.81 94 TYR A CA 1
ATOM 794 C C . TYR A 1 94 ? -1.389 5.983 -12.714 1.00 86.81 94 TYR A C 1
ATOM 796 O O . TYR A 1 94 ? -0.927 7.018 -12.218 1.00 86.81 94 TYR A O 1
ATOM 804 N N . PRO A 1 95 ? -1.020 4.770 -12.268 1.00 79.50 95 PRO A N 1
ATOM 805 C CA . PRO A 1 95 ? -0.033 4.604 -11.220 1.00 79.50 95 PRO A CA 1
ATOM 806 C C . PRO A 1 95 ? 1.369 4.527 -11.841 1.00 79.50 95 PRO A C 1
ATOM 808 O O . PRO A 1 95 ? 1.866 3.454 -12.185 1.00 79.50 95 PRO A O 1
ATOM 811 N N . GLY A 1 96 ? 2.025 5.675 -12.007 1.00 77.88 96 GLY A N 1
ATOM 812 C CA . GLY A 1 96 ? 3.304 5.759 -12.717 1.00 77.88 96 GLY A CA 1
ATOM 813 C C . GLY A 1 96 ? 4.473 5.066 -12.011 1.00 77.88 96 GLY A C 1
ATOM 814 O O . GLY A 1 96 ? 5.537 4.898 -12.608 1.00 77.88 96 GLY A O 1
ATOM 815 N N . GLY A 1 97 ? 4.323 4.644 -10.753 1.00 88.56 97 GLY A N 1
ATOM 816 C CA . GLY A 1 97 ? 5.452 4.179 -9.958 1.00 88.56 97 GLY A CA 1
ATOM 817 C C . GLY A 1 97 ? 6.454 5.315 -9.749 1.00 88.56 97 GLY A C 1
ATOM 818 O O . GLY A 1 97 ? 6.077 6.484 -9.688 1.00 88.56 97 GLY A O 1
ATOM 819 N N . SER A 1 98 ? 7.741 4.985 -9.600 1.00 91.50 98 SER A N 1
ATOM 820 C CA . SER A 1 98 ? 8.759 6.032 -9.449 1.00 91.50 98 SER A CA 1
ATOM 821 C C . SER A 1 98 ? 8.931 6.761 -10.775 1.00 91.50 98 SER A C 1
ATOM 823 O O . SER A 1 98 ? 9.098 6.120 -11.820 1.00 91.50 98 SER A O 1
ATOM 825 N N . VAL A 1 99 ? 8.952 8.091 -10.725 1.00 91.44 99 VAL A N 1
ATOM 826 C CA . VAL A 1 99 ? 9.208 8.926 -11.898 1.00 91.44 99 VAL A CA 1
ATOM 827 C C . VAL A 1 99 ? 10.568 8.600 -12.526 1.00 91.44 99 VAL A C 1
ATOM 829 O O . VAL A 1 99 ? 10.703 8.678 -13.737 1.00 91.44 99 VAL A O 1
ATOM 832 N N . PHE A 1 100 ? 11.541 8.127 -11.737 1.00 90.81 100 PHE A N 1
ATOM 833 C CA . PHE A 1 100 ? 12.901 7.798 -12.184 1.00 90.81 100 PHE A CA 1
ATOM 834 C C . PHE A 1 100 ? 13.065 6.375 -12.733 1.00 90.81 100 PHE A C 1
ATOM 836 O O . PHE A 1 100 ? 14.163 5.985 -13.124 1.00 90.81 100 PHE A O 1
ATOM 843 N N . THR A 1 101 ? 11.988 5.589 -12.789 1.00 84.81 101 THR A N 1
ATOM 844 C CA . THR A 1 101 ? 12.019 4.229 -13.349 1.00 84.81 101 THR A CA 1
ATOM 845 C C . THR A 1 101 ? 11.505 4.214 -14.782 1.00 84.81 101 THR A C 1
ATOM 847 O O . THR A 1 101 ? 10.471 4.816 -15.077 1.00 84.81 101 THR A O 1
ATOM 850 N N . ASN A 1 102 ? 12.208 3.496 -15.664 1.00 72.06 102 ASN A N 1
ATOM 851 C CA . ASN A 1 102 ? 11.867 3.329 -17.084 1.00 72.06 102 ASN A CA 1
ATOM 852 C C . ASN A 1 102 ? 11.684 4.653 -17.854 1.00 72.06 102 ASN A C 1
ATOM 854 O O . ASN A 1 102 ? 10.940 4.707 -18.828 1.00 72.06 102 ASN A O 1
ATOM 858 N N . THR A 1 103 ? 12.378 5.721 -17.451 1.00 67.38 103 THR A N 1
ATOM 859 C CA . THR A 1 103 ? 12.240 7.079 -18.018 1.00 67.38 103 THR A CA 1
ATOM 860 C C . THR A 1 103 ? 12.504 7.158 -19.518 1.00 67.38 103 THR A C 1
ATOM 862 O O . THR A 1 103 ? 11.870 7.943 -20.211 1.00 67.38 103 THR A O 1
ATOM 865 N N . HIS A 1 104 ? 13.405 6.326 -20.038 1.00 63.94 104 HIS A N 1
ATOM 866 C CA . HIS A 1 104 ? 13.708 6.265 -21.471 1.00 63.94 104 HIS A CA 1
ATOM 867 C C . HIS A 1 104 ? 12.585 5.608 -22.289 1.00 63.94 104 HIS A C 1
ATOM 869 O O . HIS A 1 104 ? 12.459 5.879 -23.479 1.00 63.94 104 HIS A O 1
ATOM 875 N N . ALA A 1 105 ? 11.774 4.756 -21.655 1.00 68.81 105 ALA A N 1
ATOM 876 C CA . ALA A 1 105 ? 10.647 4.068 -22.282 1.00 68.81 105 ALA A CA 1
ATOM 877 C C . ALA A 1 105 ? 9.305 4.792 -22.056 1.00 68.81 105 ALA A C 1
ATOM 879 O O . ALA A 1 105 ? 8.328 4.486 -22.733 1.00 68.81 105 ALA A O 1
ATOM 880 N N . ASP A 1 106 ? 9.253 5.757 -21.131 1.00 79.38 106 ASP A N 1
ATOM 881 C CA . ASP A 1 106 ? 8.055 6.517 -20.768 1.00 79.38 106 ASP A CA 1
ATOM 882 C C . ASP A 1 106 ? 8.290 8.025 -20.980 1.00 79.38 106 ASP A C 1
ATOM 884 O O . ASP A 1 106 ? 8.826 8.737 -20.125 1.00 79.38 106 ASP A O 1
ATOM 888 N N . GLN A 1 107 ? 7.868 8.520 -22.149 1.00 85.25 107 GLN A N 1
ATOM 889 C CA . GLN A 1 107 ? 8.011 9.930 -22.536 1.00 85.25 107 GLN A CA 1
ATOM 890 C C . GLN A 1 107 ? 7.282 10.890 -21.588 1.00 85.25 107 GLN A C 1
ATOM 892 O O . GLN A 1 107 ? 7.719 12.031 -21.423 1.00 85.25 107 GLN A O 1
ATOM 897 N N . LEU A 1 108 ? 6.195 10.444 -20.947 1.00 86.62 108 LEU A N 1
ATOM 898 C CA . LEU A 1 108 ? 5.490 11.259 -19.967 1.00 86.62 108 LEU A CA 1
ATOM 899 C C . LEU A 1 108 ? 6.372 11.464 -18.737 1.00 86.62 108 LEU A C 1
ATOM 901 O O . LEU A 1 108 ? 6.549 12.601 -18.310 1.00 86.62 108 LEU A O 1
ATOM 905 N N . LYS A 1 109 ? 6.991 10.403 -18.207 1.00 87.81 109 LYS A N 1
ATOM 906 C CA . LYS A 1 109 ? 7.936 10.537 -17.086 1.00 87.81 109 LYS A CA 1
ATOM 907 C C . LYS A 1 109 ? 9.109 11.441 -17.427 1.00 87.81 109 LYS A C 1
ATOM 909 O O . LYS A 1 109 ? 9.465 12.282 -16.607 1.00 87.81 109 LYS A O 1
ATOM 914 N N . TYR A 1 110 ? 9.672 11.320 -18.630 1.00 87.81 110 TYR A N 1
ATOM 915 C CA . TYR A 1 110 ? 10.725 12.232 -19.079 1.00 87.81 110 TYR A CA 1
ATOM 916 C C . TYR A 1 110 ? 10.258 13.695 -19.051 1.00 87.81 110 TYR A C 1
ATOM 918 O O . TYR A 1 110 ? 10.943 14.547 -18.489 1.00 87.81 110 TYR A O 1
ATOM 926 N N . HIS A 1 111 ? 9.065 13.982 -19.581 1.00 89.94 111 HIS A N 1
ATOM 927 C CA . HIS A 1 111 ? 8.490 15.326 -19.544 1.00 89.94 111 HIS A CA 1
ATOM 928 C C . HIS A 1 111 ? 8.270 15.832 -18.112 1.00 89.94 111 HIS A C 1
ATOM 930 O O . HIS A 1 111 ? 8.590 16.981 -17.812 1.00 89.94 111 HIS A O 1
ATOM 936 N N . ILE A 1 112 ? 7.761 14.980 -17.216 1.00 90.69 112 ILE A N 1
ATOM 937 C CA . ILE A 1 112 ? 7.593 15.333 -15.804 1.00 90.69 112 ILE A CA 1
ATOM 938 C C . ILE A 1 112 ? 8.944 15.670 -15.176 1.00 90.69 112 ILE A C 1
ATOM 940 O O . ILE A 1 112 ? 9.044 16.716 -14.545 1.00 90.69 112 ILE A O 1
ATOM 944 N N . ILE A 1 113 ? 9.985 14.860 -15.383 1.00 92.12 113 ILE A N 1
ATOM 945 C CA . ILE A 1 113 ? 11.327 15.134 -14.842 1.00 92.12 113 ILE A CA 1
ATOM 946 C C . ILE A 1 113 ? 11.879 16.462 -15.369 1.00 92.12 113 ILE A C 1
ATOM 948 O O . ILE A 1 113 ? 12.384 17.262 -14.588 1.00 92.12 113 ILE A O 1
ATOM 952 N N . ASP A 1 114 ? 11.770 16.704 -16.674 1.00 91.75 114 ASP A N 1
ATOM 953 C CA . ASP A 1 114 ? 12.364 17.875 -17.324 1.00 91.75 114 ASP A CA 1
ATOM 954 C C . ASP A 1 114 ? 11.614 19.185 -17.021 1.00 91.75 114 ASP A C 1
ATOM 956 O O . ASP A 1 114 ? 12.232 20.245 -16.922 1.00 91.75 114 ASP A O 1
ATOM 960 N N . LYS A 1 115 ? 10.280 19.141 -16.886 1.00 94.25 115 LYS A N 1
ATOM 961 C CA . LYS A 1 115 ? 9.440 20.354 -16.816 1.00 94.25 115 LYS A CA 1
ATOM 962 C C . LYS A 1 115 ? 8.744 20.598 -15.485 1.00 94.25 115 LYS A C 1
ATOM 964 O O . LYS A 1 115 ? 8.396 21.743 -15.206 1.00 94.25 115 LYS A O 1
ATOM 969 N N . VAL A 1 116 ? 8.490 19.557 -14.696 1.00 92.12 116 VAL A N 1
ATOM 970 C CA . VAL A 1 116 ? 7.582 19.631 -13.536 1.00 92.12 116 VAL A CA 1
ATOM 971 C C . VAL A 1 116 ? 8.269 19.215 -12.239 1.00 92.12 116 VAL A C 1
ATOM 973 O O . VAL A 1 116 ? 7.931 19.722 -11.170 1.00 92.12 116 VAL A O 1
ATOM 976 N N . TRP A 1 117 ? 9.214 18.282 -12.306 1.00 93.19 117 TRP A N 1
ATOM 977 C CA . TRP A 1 117 ? 9.808 17.672 -11.132 1.00 93.19 117 TRP A CA 1
ATOM 978 C C . TRP A 1 117 ? 10.609 18.684 -10.317 1.00 93.19 117 TRP A C 1
ATOM 980 O O . TRP A 1 117 ? 11.517 19.357 -10.803 1.00 93.19 117 TRP A O 1
ATOM 990 N N . ASN A 1 118 ? 10.301 18.732 -9.027 1.00 93.19 118 ASN A N 1
ATOM 991 C CA . ASN A 1 118 ? 11.096 19.428 -8.035 1.00 93.19 118 ASN A CA 1
ATOM 992 C C . ASN A 1 118 ? 11.067 18.613 -6.743 1.00 93.19 118 ASN A C 1
ATOM 994 O O . ASN A 1 118 ? 10.003 18.442 -6.149 1.00 93.19 118 ASN A O 1
ATOM 998 N N . GLU A 1 119 ? 12.239 18.143 -6.312 1.00 92.12 119 GLU A N 1
ATOM 999 C CA . GLU A 1 119 ? 12.404 17.239 -5.167 1.00 92.12 119 GLU A CA 1
ATOM 1000 C C . GLU A 1 119 ? 11.637 17.729 -3.931 1.00 92.12 119 GLU A C 1
ATOM 1002 O O . GLU A 1 119 ? 10.741 17.054 -3.427 1.00 92.12 119 GLU A O 1
ATOM 1007 N N . TYR A 1 120 ? 11.915 18.961 -3.498 1.00 91.38 120 TYR A N 1
ATOM 1008 C CA . TYR A 1 120 ? 11.312 19.542 -2.300 1.00 91.38 120 TYR A CA 1
ATOM 1009 C C . TYR A 1 120 ? 9.803 19.771 -2.441 1.00 91.38 120 TYR A C 1
ATOM 1011 O O . TYR A 1 120 ? 9.068 19.626 -1.465 1.00 91.38 120 TYR A O 1
ATOM 1019 N N . SER A 1 121 ? 9.323 20.099 -3.644 1.00 91.81 121 SER A N 1
ATOM 1020 C CA . SER A 1 121 ? 7.889 20.283 -3.892 1.00 91.81 121 SER A CA 1
ATOM 1021 C C . SER A 1 121 ? 7.135 18.959 -3.793 1.00 91.81 121 SER A C 1
ATOM 1023 O O . SER A 1 121 ? 6.100 18.900 -3.136 1.00 91.81 121 SER A O 1
ATOM 1025 N N . TYR A 1 122 ? 7.673 17.877 -4.360 1.00 93.81 122 TYR A N 1
ATOM 1026 C CA . TYR A 1 122 ? 7.060 16.546 -4.283 1.00 93.81 122 TYR A CA 1
ATOM 1027 C C . TYR A 1 122 ? 7.125 15.943 -2.874 1.00 93.81 122 TYR A C 1
ATOM 1029 O O . TYR A 1 122 ? 6.163 15.303 -2.432 1.00 93.81 122 TYR A O 1
ATOM 1037 N N . MET A 1 123 ? 8.200 16.210 -2.124 1.00 93.44 123 MET A N 1
ATOM 1038 C CA . MET A 1 123 ? 8.260 15.913 -0.688 1.00 93.44 123 MET A CA 1
ATOM 1039 C C . MET A 1 123 ? 7.162 16.656 0.080 1.00 93.44 123 MET A C 1
ATOM 1041 O O . MET A 1 123 ? 6.396 16.049 0.827 1.00 93.44 123 MET A O 1
ATOM 1045 N N . MET A 1 124 ? 7.039 17.968 -0.143 1.00 92.56 124 MET A N 1
ATOM 1046 C CA . MET A 1 124 ? 6.023 18.803 0.497 1.00 92.56 124 MET A CA 1
ATOM 1047 C C . MET A 1 124 ? 4.602 18.339 0.149 1.00 92.56 124 MET A C 1
ATOM 1049 O O . MET A 1 124 ? 3.768 18.224 1.046 1.00 92.56 124 MET A O 1
ATOM 1053 N N . HIS A 1 125 ? 4.326 18.005 -1.115 1.00 94.62 125 HIS A N 1
ATOM 1054 C CA . HIS A 1 125 ? 3.050 17.419 -1.528 1.00 94.62 125 HIS A CA 1
ATOM 1055 C C . HIS A 1 125 ? 2.766 16.115 -0.786 1.00 94.62 125 HIS A C 1
ATOM 1057 O O . HIS A 1 125 ? 1.695 15.973 -0.201 1.00 94.62 125 HIS A O 1
ATOM 1063 N N . SER A 1 126 ? 3.742 15.207 -0.727 1.00 95.75 126 SER A N 1
ATOM 1064 C CA . SER A 1 126 ? 3.609 13.942 -0.001 1.00 95.75 126 SER A CA 1
ATOM 1065 C C . SER A 1 126 ? 3.253 14.155 1.470 1.00 95.75 126 SER A C 1
ATOM 1067 O O . SER A 1 126 ? 2.289 13.565 1.957 1.00 95.75 126 SER A O 1
ATOM 1069 N N . PHE A 1 127 ? 3.955 15.046 2.171 1.00 95.62 127 PHE A N 1
ATOM 1070 C CA . PHE A 1 127 ? 3.662 15.329 3.579 1.00 95.62 127 PHE A CA 1
ATOM 1071 C C . PHE A 1 127 ? 2.321 16.033 3.776 1.00 95.62 127 PHE A C 1
ATOM 1073 O O . PHE A 1 127 ? 1.598 15.702 4.717 1.00 95.62 127 PHE A O 1
ATOM 1080 N N . ASN A 1 128 ? 1.932 16.924 2.863 1.00 96.12 128 ASN A N 1
ATOM 1081 C CA . ASN A 1 128 ? 0.594 17.508 2.855 1.00 96.12 128 ASN A CA 1
ATOM 1082 C C . ASN A 1 128 ? -0.489 16.442 2.716 1.00 96.12 128 ASN A C 1
ATOM 1084 O O . ASN A 1 128 ? -1.472 16.480 3.454 1.00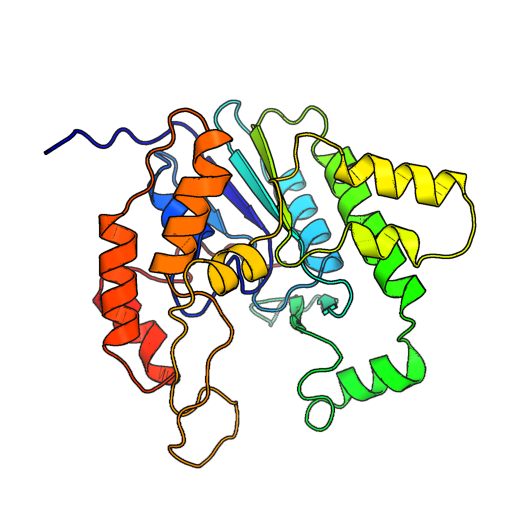 96.12 128 ASN A O 1
ATOM 1088 N N . TYR A 1 129 ? -0.317 15.470 1.820 1.00 98.06 129 TYR A N 1
ATOM 1089 C CA . TYR A 1 129 ? -1.314 14.423 1.636 1.00 98.06 129 TYR A CA 1
ATOM 1090 C C . TYR A 1 129 ? -1.469 13.550 2.884 1.00 98.06 129 TYR A C 1
ATOM 1092 O O . TYR A 1 129 ? -2.589 13.302 3.336 1.00 98.06 129 TYR A O 1
ATOM 1100 N N . ILE A 1 130 ? -0.352 13.167 3.504 1.00 97.94 130 ILE A N 1
ATOM 1101 C CA . ILE A 1 130 ? -0.345 12.401 4.756 1.00 97.94 130 ILE A CA 1
ATOM 1102 C C . ILE A 1 130 ? -0.981 13.216 5.896 1.00 97.94 130 ILE A C 1
ATOM 1104 O O . ILE A 1 130 ? -1.786 12.694 6.673 1.00 97.94 130 ILE A O 1
ATOM 1108 N N . TYR A 1 131 ? -0.668 14.513 5.988 1.00 97.19 131 TYR A N 1
ATOM 1109 C CA . TYR A 1 131 ? -1.258 15.414 6.977 1.00 97.19 131 TYR A CA 1
ATOM 1110 C C . TYR A 1 131 ? -2.777 15.546 6.799 1.00 97.19 131 TYR A C 1
ATOM 1112 O O . TYR A 1 131 ? -3.527 15.447 7.774 1.00 97.19 131 TYR A O 1
ATOM 1120 N N . LEU A 1 132 ? -3.247 15.722 5.561 1.00 98.25 132 LEU A N 1
ATOM 1121 C CA . LEU A 1 132 ? -4.673 15.794 5.238 1.00 98.25 132 LEU A CA 1
ATOM 1122 C C . LEU A 1 132 ? -5.390 14.489 5.582 1.00 98.25 132 LEU A C 1
ATOM 1124 O O . LEU A 1 132 ? -6.446 14.537 6.209 1.00 98.25 132 LEU A O 1
ATOM 1128 N N . ALA A 1 133 ? -4.797 13.332 5.281 1.00 98.50 133 ALA A N 1
ATOM 1129 C CA . ALA A 1 133 ? -5.349 12.046 5.693 1.00 98.50 133 ALA A CA 1
ATOM 1130 C C . ALA A 1 133 ? -5.464 11.939 7.216 1.00 98.50 133 ALA A C 1
ATOM 1132 O O . ALA A 1 133 ? -6.511 11.545 7.721 1.00 98.50 133 ALA A O 1
ATOM 1133 N N . LYS A 1 134 ? -4.440 12.359 7.974 1.00 97.56 134 LYS A N 1
ATOM 1134 C CA . LYS A 1 134 ? -4.506 12.391 9.446 1.00 97.56 134 LYS A CA 1
ATOM 1135 C C . LYS A 1 134 ? -5.666 13.256 9.950 1.00 97.56 134 LYS A C 1
ATOM 1137 O O . LYS A 1 134 ? -6.296 12.920 10.953 1.00 97.56 134 LYS A O 1
ATOM 1142 N N . LYS A 1 135 ? -5.962 14.373 9.278 1.00 97.62 135 LYS A N 1
ATOM 1143 C CA . LYS A 1 135 ? -7.129 15.206 9.607 1.00 97.62 135 LYS A CA 1
ATOM 1144 C C . LYS A 1 135 ? -8.444 14.535 9.222 1.00 97.62 135 LYS A C 1
ATOM 1146 O O . LYS A 1 135 ? -9.365 14.575 10.029 1.00 97.62 135 LYS A O 1
ATOM 1151 N N . LEU A 1 136 ? -8.509 13.902 8.053 1.00 97.88 136 LEU A N 1
ATOM 1152 C CA . LEU A 1 136 ? -9.690 13.194 7.556 1.00 97.88 136 LEU A CA 1
ATOM 1153 C C . LEU A 1 136 ? -10.108 12.050 8.488 1.00 97.88 136 LEU A C 1
ATOM 1155 O O . LEU A 1 136 ? -11.283 11.909 8.807 1.00 97.88 136 LEU A O 1
ATOM 1159 N N . VAL A 1 137 ? -9.144 11.262 8.969 1.00 97.75 137 VAL A N 1
ATOM 1160 C CA . VAL A 1 137 ? -9.420 10.107 9.836 1.00 97.75 137 VAL A CA 1
ATOM 1161 C C . VAL A 1 137 ? -9.699 10.493 11.294 1.00 97.75 137 VAL A C 1
ATOM 1163 O O . VAL A 1 137 ? -10.044 9.639 12.111 1.00 97.75 137 VAL A O 1
ATOM 1166 N N . LYS A 1 138 ? -9.551 11.770 11.666 1.00 96.31 138 LYS A N 1
ATOM 1167 C CA . LYS A 1 138 ? -9.746 12.213 13.049 1.00 96.31 138 LYS A CA 1
ATOM 1168 C C . LYS A 1 138 ? -11.212 12.045 13.460 1.00 96.31 138 LYS A C 1
ATOM 1170 O O . LYS A 1 138 ? -12.094 12.700 12.919 1.00 96.31 138 LYS A O 1
ATOM 1175 N N . GLY A 1 139 ? -11.450 11.230 14.488 1.00 94.06 139 GLY A N 1
ATOM 1176 C CA . GLY A 1 139 ? -12.795 10.987 15.021 1.00 94.06 139 GLY A CA 1
ATOM 1177 C C . GLY A 1 139 ? -13.632 10.017 14.185 1.00 94.06 139 GLY A C 1
ATOM 1178 O O . GLY A 1 139 ? -14.827 9.889 14.444 1.00 94.06 139 GLY A O 1
ATOM 1179 N N . VAL A 1 140 ? -13.029 9.332 13.205 1.00 97.31 140 VAL A N 1
ATOM 1180 C CA . VAL A 1 140 ? -13.709 8.248 12.492 1.00 97.31 140 VAL A CA 1
ATOM 1181 C C . VAL A 1 140 ? -14.066 7.127 13.466 1.00 97.31 140 VAL A C 1
ATOM 1183 O O . VAL A 1 140 ? -13.307 6.802 14.379 1.00 97.31 140 VAL A O 1
ATOM 1186 N N . ASN A 1 141 ? -15.228 6.517 13.255 1.00 96.56 141 ASN A N 1
ATOM 1187 C CA . ASN A 1 141 ? -15.702 5.388 14.043 1.00 96.56 141 ASN A CA 1
ATOM 1188 C C . ASN A 1 141 ? -15.074 4.075 13.552 1.00 96.56 141 ASN A C 1
ATOM 1190 O O . ASN A 1 141 ? -15.790 3.182 13.126 1.00 96.56 141 ASN A O 1
ATOM 1194 N N . ALA A 1 142 ? -13.745 4.009 13.525 1.00 97.06 142 ALA A N 1
ATOM 1195 C CA . ALA A 1 142 ? -12.952 2.846 13.138 1.00 97.06 142 ALA A CA 1
ATOM 1196 C C . ALA A 1 142 ? -11.546 2.972 13.726 1.00 97.06 142 ALA A C 1
ATOM 1198 O O . ALA A 1 142 ? -11.079 4.071 14.043 1.00 97.06 142 ALA A O 1
ATOM 1199 N N . ARG A 1 143 ? -10.830 1.852 13.827 1.00 96.75 143 ARG A N 1
ATOM 1200 C CA . ARG A 1 143 ? -9.405 1.881 14.160 1.00 96.75 143 ARG A CA 1
ATOM 1201 C C . ARG A 1 143 ? -8.592 2.227 12.919 1.00 96.75 143 ARG A C 1
ATOM 1203 O O . ARG A 1 143 ? -8.805 1.644 11.864 1.00 96.75 143 ARG A O 1
ATOM 1210 N N . VAL A 1 144 ? -7.620 3.126 13.053 1.00 97.94 144 VAL A N 1
ATOM 1211 C CA . VAL A 1 144 ? -6.775 3.555 11.930 1.00 97.94 144 VAL A CA 1
ATOM 1212 C C . VAL A 1 144 ? -5.305 3.328 12.246 1.00 97.94 144 VAL A C 1
ATOM 1214 O O . VAL A 1 144 ? -4.865 3.605 13.361 1.00 97.94 144 VAL A O 1
ATOM 1217 N N . ILE A 1 145 ? -4.555 2.822 11.268 1.00 97.94 145 ILE A N 1
ATOM 1218 C CA . ILE A 1 145 ? -3.095 2.704 11.325 1.00 97.94 145 ILE A CA 1
ATOM 1219 C C . ILE A 1 145 ? -2.466 3.178 10.016 1.00 97.94 145 ILE A C 1
ATOM 1221 O O . ILE A 1 145 ? -2.977 2.901 8.929 1.00 97.94 145 ILE A O 1
ATOM 1225 N N . PHE A 1 146 ? -1.336 3.873 10.120 1.00 98.44 146 PHE A N 1
ATOM 1226 C CA . PHE A 1 146 ? -0.521 4.296 8.985 1.00 98.44 146 PHE A CA 1
ATOM 1227 C C . PHE A 1 146 ? 0.772 3.484 8.934 1.00 98.44 146 PHE A C 1
ATOM 1229 O O . PHE A 1 146 ? 1.462 3.312 9.937 1.00 98.44 146 PHE A O 1
ATOM 1236 N N . ILE A 1 147 ? 1.106 2.990 7.750 1.00 98.50 147 ILE A N 1
ATOM 1237 C CA . ILE A 1 147 ? 2.314 2.225 7.451 1.00 98.50 147 ILE A CA 1
ATOM 1238 C C . ILE A 1 147 ? 3.154 3.073 6.501 1.00 98.50 147 ILE A C 1
ATOM 1240 O O . ILE A 1 147 ? 2.633 3.626 5.535 1.00 98.50 147 ILE A O 1
ATOM 1244 N N . LEU A 1 148 ? 4.456 3.174 6.751 1.00 98.00 148 LEU A N 1
ATOM 1245 C CA . LEU A 1 148 ? 5.383 3.664 5.738 1.00 98.00 148 LEU A CA 1
ATOM 1246 C C . LEU A 1 148 ? 5.850 2.471 4.909 1.00 98.00 148 LEU A C 1
ATOM 1248 O O . LEU A 1 148 ? 6.288 1.467 5.461 1.00 98.00 148 LEU A O 1
ATOM 1252 N N . GLY A 1 149 ? 5.713 2.553 3.589 1.00 97.38 149 GLY A N 1
ATOM 1253 C CA . GLY A 1 149 ? 6.261 1.562 2.666 1.00 97.38 149 GLY A CA 1
ATOM 1254 C C . GLY A 1 149 ? 7.785 1.614 2.649 1.00 97.38 149 GLY A C 1
ATOM 1255 O O . GLY A 1 149 ? 8.420 0.570 2.642 1.00 97.38 149 GLY A O 1
ATOM 1256 N N . THR A 1 150 ? 8.332 2.826 2.717 1.00 94.94 150 THR A N 1
ATOM 1257 C CA . THR A 1 150 ? 9.758 3.159 2.830 1.00 94.94 150 THR A CA 1
ATOM 1258 C C . THR A 1 150 ? 9.920 4.316 3.815 1.00 94.94 150 THR A C 1
ATOM 1260 O O . THR A 1 150 ? 9.002 5.129 3.952 1.00 94.94 150 THR A O 1
ATOM 1263 N N . GLU A 1 151 ? 11.068 4.426 4.482 1.00 92.50 151 GLU A N 1
ATOM 1264 C CA . GLU A 1 151 ? 11.306 5.500 5.454 1.00 92.50 151 GLU A CA 1
ATOM 1265 C C . GLU A 1 151 ? 11.282 6.898 4.797 1.00 92.50 151 GLU A C 1
ATOM 1267 O O . GLU A 1 151 ? 11.886 7.136 3.751 1.00 92.50 151 GLU A O 1
ATOM 1272 N N . MET A 1 152 ? 10.558 7.829 5.424 1.00 91.12 152 MET A N 1
ATOM 1273 C CA . MET A 1 152 ? 10.381 9.221 4.984 1.00 91.12 152 MET A CA 1
ATOM 1274 C C . MET A 1 152 ? 10.532 10.248 6.117 1.00 91.12 152 MET A C 1
ATOM 1276 O O . MET A 1 152 ? 10.630 11.445 5.856 1.00 91.12 152 MET A O 1
ATOM 1280 N N . ARG A 1 153 ? 10.564 9.816 7.381 1.00 90.38 153 ARG A N 1
ATOM 1281 C CA . ARG A 1 153 ? 10.612 10.679 8.569 1.00 90.38 153 ARG A CA 1
ATOM 1282 C C . ARG A 1 153 ? 11.843 11.574 8.573 1.00 90.38 153 ARG A C 1
ATOM 1284 O O . ARG A 1 153 ? 11.743 12.766 8.852 1.00 90.38 153 ARG A O 1
ATOM 1291 N N . GLU A 1 154 ? 12.998 11.015 8.226 1.00 87.94 154 GLU A N 1
ATOM 1292 C CA . GLU A 1 154 ? 14.262 11.760 8.183 1.00 87.94 154 GLU A CA 1
ATOM 1293 C C . GLU A 1 154 ? 14.277 12.807 7.066 1.00 87.94 154 GLU A C 1
ATOM 1295 O O . GLU A 1 154 ? 14.898 13.861 7.199 1.00 87.94 154 GLU A O 1
ATOM 1300 N N . GLN A 1 155 ? 13.521 12.571 5.992 1.00 88.12 155 GLN A N 1
ATOM 1301 C CA . GLN A 1 155 ? 13.461 13.478 4.853 1.00 88.12 155 GLN A CA 1
ATOM 1302 C C . GLN A 1 155 ? 12.820 14.823 5.224 1.00 88.12 155 GLN A C 1
ATOM 1304 O O . GLN A 1 155 ? 13.143 15.847 4.630 1.00 88.12 155 GLN A O 1
ATOM 1309 N N . VAL A 1 156 ? 11.981 14.882 6.265 1.00 86.94 156 VAL A N 1
ATOM 1310 C CA . VAL A 1 156 ? 11.437 16.158 6.764 1.00 86.94 156 VAL A CA 1
ATOM 1311 C C . VAL A 1 156 ? 12.556 17.148 7.123 1.00 86.94 156 VAL A C 1
ATOM 1313 O O . VAL A 1 156 ? 12.394 18.352 6.941 1.00 86.94 156 VAL A O 1
ATOM 1316 N N . GLN A 1 157 ? 13.715 16.659 7.574 1.00 84.12 157 GLN A N 1
ATOM 1317 C CA . GLN A 1 157 ? 14.856 17.490 7.976 1.00 84.12 157 GLN A CA 1
ATOM 1318 C C . GLN A 1 157 ? 15.626 18.083 6.784 1.00 84.12 157 GLN A C 1
ATOM 1320 O O . GLN A 1 157 ? 16.395 19.040 6.940 1.00 84.12 157 GLN A O 1
ATOM 1325 N N . THR A 1 158 ? 15.450 17.524 5.584 1.00 86.00 158 THR A N 1
ATOM 1326 C CA . THR A 1 158 ? 16.109 18.029 4.373 1.00 86.00 158 THR A CA 1
ATOM 1327 C C . THR A 1 158 ? 15.340 19.197 3.765 1.00 86.00 158 THR A C 1
ATOM 1329 O O . THR A 1 158 ? 15.953 20.044 3.111 1.00 86.00 158 THR A O 1
ATOM 1332 N N . LEU A 1 159 ? 14.034 19.302 4.043 1.00 84.31 159 LEU A N 1
ATOM 1333 C CA . LEU A 1 159 ? 13.234 20.456 3.656 1.00 84.31 159 LEU A CA 1
ATOM 1334 C C . LEU A 1 159 ? 13.839 21.751 4.229 1.00 84.31 159 LEU A C 1
ATOM 1336 O O . LEU A 1 159 ? 14.407 21.804 5.325 1.00 84.31 159 LEU A O 1
ATOM 1340 N N . ARG A 1 160 ? 13.727 22.824 3.450 1.00 77.88 160 ARG A N 1
ATOM 1341 C CA . ARG A 1 160 ? 14.150 24.179 3.815 1.00 77.88 160 ARG A CA 1
ATOM 1342 C C . ARG A 1 160 ? 12.923 25.081 3.772 1.00 77.88 160 ARG A C 1
ATOM 1344 O O . ARG A 1 160 ? 12.083 24.912 2.893 1.00 77.88 160 ARG A O 1
ATOM 1351 N N . GLY A 1 161 ? 12.823 26.039 4.690 1.00 76.12 161 GLY A N 1
ATOM 1352 C CA . GLY A 1 161 ? 11.719 27.001 4.698 1.00 76.12 161 GLY A CA 1
ATOM 1353 C C . GLY A 1 161 ? 11.185 27.299 6.093 1.00 76.12 161 GLY A C 1
ATOM 1354 O O . GLY A 1 161 ? 11.947 27.334 7.060 1.00 76.12 161 GLY A O 1
ATOM 1355 N N . ASP A 1 162 ? 9.878 27.552 6.164 1.00 82.56 162 ASP A N 1
ATOM 1356 C CA . ASP A 1 162 ? 9.155 27.905 7.387 1.00 82.56 162 ASP A CA 1
ATOM 1357 C C . ASP A 1 162 ? 9.331 26.834 8.473 1.00 82.56 162 ASP A C 1
ATOM 1359 O O . ASP A 1 162 ? 8.845 25.710 8.341 1.00 82.56 162 ASP A O 1
ATOM 1363 N N . ARG A 1 163 ? 10.012 27.202 9.565 1.00 84.81 163 ARG A N 1
ATOM 1364 C CA . ARG A 1 163 ? 10.282 26.299 10.691 1.00 84.81 163 ARG A CA 1
ATOM 1365 C C . ARG A 1 163 ? 9.000 25.757 11.313 1.00 84.81 163 ARG A C 1
ATOM 1367 O O . ARG A 1 163 ? 8.967 24.582 11.648 1.00 84.81 163 ARG A O 1
ATOM 1374 N N . ASN A 1 164 ? 7.938 26.561 11.377 1.00 86.44 164 ASN A N 1
ATOM 1375 C CA . ASN A 1 164 ? 6.670 26.112 11.945 1.00 86.44 164 ASN A CA 1
ATOM 1376 C C . ASN A 1 164 ? 6.068 24.971 11.114 1.00 86.44 164 ASN A C 1
ATOM 1378 O O . ASN A 1 164 ? 5.559 24.000 11.665 1.00 86.44 164 ASN A O 1
ATOM 1382 N N . LEU A 1 165 ? 6.148 25.063 9.782 1.00 84.75 165 LEU A N 1
ATOM 1383 C CA . LEU A 1 165 ? 5.672 24.004 8.892 1.00 84.75 165 LEU A CA 1
ATOM 1384 C C . LEU A 1 165 ? 6.508 22.724 9.039 1.00 84.75 165 LEU A C 1
ATOM 1386 O O . LEU A 1 165 ? 5.954 21.625 9.066 1.00 84.75 165 LEU A O 1
ATOM 1390 N N . LEU A 1 166 ? 7.831 22.863 9.158 1.00 87.25 166 LEU A N 1
ATOM 1391 C CA . LEU A 1 166 ? 8.731 21.728 9.370 1.00 87.25 166 LEU A CA 1
ATOM 1392 C C . LEU A 1 166 ? 8.441 21.015 10.692 1.00 87.25 166 LEU A C 1
ATOM 1394 O O . LEU A 1 166 ? 8.367 19.788 10.707 1.00 87.25 166 LEU A O 1
ATOM 1398 N N . ASP A 1 167 ? 8.215 21.768 11.768 1.00 89.75 167 ASP A N 1
ATOM 1399 C CA . ASP A 1 167 ? 7.866 21.218 13.080 1.00 89.75 167 ASP A CA 1
ATOM 1400 C C . ASP A 1 167 ? 6.538 20.443 13.014 1.00 89.75 167 ASP A C 1
ATOM 1402 O O . ASP A 1 167 ? 6.450 19.322 13.516 1.00 89.75 167 ASP A O 1
ATOM 1406 N N . ILE A 1 168 ? 5.536 20.960 12.286 1.00 90.94 168 ILE A N 1
ATOM 1407 C CA . ILE A 1 168 ? 4.259 20.258 12.059 1.00 90.94 168 ILE A CA 1
ATOM 1408 C C . ILE A 1 168 ? 4.470 18.918 11.339 1.00 90.94 168 ILE A C 1
ATOM 1410 O O . ILE A 1 168 ? 3.848 17.918 11.710 1.00 90.94 168 ILE A O 1
ATOM 1414 N N . TYR A 1 169 ? 5.325 18.867 10.314 1.00 91.12 169 TYR A N 1
ATOM 1415 C CA . TYR A 1 169 ? 5.625 17.615 9.614 1.00 91.12 169 TYR A CA 1
ATOM 1416 C C . TYR A 1 169 ? 6.452 16.648 10.463 1.00 91.12 169 TYR A C 1
ATOM 1418 O O . TYR A 1 169 ? 6.259 15.441 10.358 1.00 91.12 169 TYR A O 1
ATOM 1426 N N . GLN A 1 170 ? 7.339 17.133 11.330 1.00 90.50 170 GLN A N 1
ATOM 1427 C CA . GLN A 1 170 ? 8.041 16.257 12.270 1.00 90.50 170 GLN A CA 1
ATOM 1428 C C . GLN A 1 170 ? 7.062 15.646 13.276 1.00 90.50 170 GLN A C 1
ATOM 1430 O O . GLN A 1 170 ? 7.062 14.432 13.489 1.00 90.50 170 GLN A O 1
ATOM 1435 N N . ASP A 1 171 ? 6.178 16.464 13.844 1.00 91.50 171 ASP A N 1
ATOM 1436 C CA . ASP A 1 171 ? 5.165 16.018 14.800 1.00 91.50 171 ASP A CA 1
ATOM 1437 C C . ASP A 1 171 ? 4.109 15.105 14.169 1.00 91.50 171 ASP A C 1
ATOM 1439 O O . ASP A 1 171 ? 3.567 14.227 14.845 1.00 91.50 171 ASP A O 1
ATOM 1443 N N . LEU A 1 172 ? 3.838 15.250 12.867 1.00 92.81 172 LEU A N 1
ATOM 1444 C CA . LEU A 1 172 ? 2.978 14.338 12.113 1.00 92.81 172 LEU A CA 1
ATOM 1445 C C . LEU A 1 172 ? 3.411 12.881 12.317 1.00 92.81 172 LEU A C 1
ATOM 1447 O O . LEU A 1 172 ? 2.566 12.056 12.662 1.00 92.81 172 LEU A O 1
ATOM 1451 N N . PHE A 1 173 ? 4.705 12.592 12.163 1.00 91.38 173 PHE A N 1
ATOM 1452 C CA . PHE A 1 173 ? 5.257 11.237 12.220 1.00 91.38 173 PHE A CA 1
ATOM 1453 C C . PHE A 1 173 ? 5.511 10.696 13.632 1.00 91.38 173 PHE A C 1
ATOM 1455 O O . PHE A 1 173 ? 5.771 9.501 13.774 1.00 91.38 173 PHE A O 1
ATOM 1462 N N . ARG A 1 174 ? 5.426 11.541 14.668 1.00 91.44 174 ARG A N 1
ATOM 1463 C CA . ARG A 1 174 ? 5.513 11.128 16.085 1.00 91.44 174 ARG A CA 1
ATOM 1464 C C . ARG A 1 174 ? 4.199 10.556 16.622 1.00 91.44 174 ARG A C 1
ATOM 1466 O O . ARG A 1 174 ? 4.142 10.074 17.750 1.00 91.44 174 ARG A O 1
ATOM 1473 N N . ASP A 1 175 ? 3.130 10.648 15.840 1.00 93.19 175 ASP A N 1
ATOM 1474 C CA . ASP A 1 175 ? 1.809 10.175 16.224 1.00 93.19 175 ASP A CA 1
ATOM 1475 C C . ASP A 1 175 ? 1.738 8.641 16.280 1.00 93.19 175 ASP A C 1
ATOM 1477 O O . ASP A 1 175 ? 2.261 7.939 15.412 1.00 93.19 175 ASP A O 1
ATOM 1481 N N . ASN A 1 176 ? 1.039 8.110 17.286 1.00 93.19 176 ASN A N 1
ATOM 1482 C CA . ASN A 1 176 ? 0.936 6.672 17.529 1.00 93.19 176 ASN A CA 1
ATOM 1483 C C . ASN A 1 176 ? 0.131 5.910 16.458 1.00 93.19 176 ASN A C 1
ATOM 1485 O O . ASN A 1 176 ? 0.173 4.671 16.439 1.00 93.19 176 ASN A O 1
ATOM 1489 N N . ILE A 1 177 ? -0.560 6.631 15.565 1.00 95.75 177 ILE A N 1
ATOM 1490 C CA . ILE A 1 177 ? -1.201 6.074 14.373 1.00 95.75 177 ILE A CA 1
ATOM 1491 C C . ILE A 1 177 ? -0.185 5.394 13.447 1.00 95.75 177 ILE A C 1
ATOM 1493 O O . ILE A 1 177 ? -0.531 4.418 12.782 1.00 95.75 177 ILE A O 1
ATOM 1497 N N . PHE A 1 178 ? 1.072 5.854 13.424 1.00 96.56 178 PHE A N 1
ATOM 1498 C CA . PHE A 1 178 ? 2.116 5.253 12.601 1.00 96.56 178 PHE A CA 1
ATOM 1499 C C . PHE A 1 178 ? 2.653 3.954 13.207 1.00 96.56 178 PHE A C 1
ATOM 1501 O O . PHE A 1 178 ? 2.874 3.823 14.414 1.00 96.56 178 PHE A O 1
ATOM 1508 N N . VAL A 1 179 ? 2.889 2.977 12.337 1.00 96.19 179 VAL A N 1
ATOM 1509 C CA . VAL A 1 179 ? 3.667 1.769 12.617 1.00 96.19 179 VAL A CA 1
ATOM 1510 C C . VAL A 1 179 ? 5.151 2.127 12.694 1.00 96.19 179 VAL A C 1
ATOM 1512 O O . VAL A 1 179 ? 5.653 2.920 11.899 1.00 96.19 179 VAL A O 1
ATOM 1515 N N . GLU A 1 180 ? 5.838 1.560 13.687 1.00 93.44 180 GLU A N 1
ATOM 1516 C CA . GLU A 1 180 ? 7.265 1.783 13.941 1.00 93.44 180 GLU A CA 1
ATOM 1517 C C . GLU A 1 180 ? 8.140 1.202 12.821 1.00 93.44 180 GLU A C 1
ATOM 1519 O O . GLU A 1 180 ? 8.091 -0.008 12.554 1.00 93.44 180 GLU A O 1
ATOM 1524 N N . GLY A 1 181 ? 9.000 2.046 12.242 1.00 94.31 181 GLY A N 1
ATOM 1525 C CA . GLY A 1 181 ? 9.806 1.747 11.053 1.00 94.31 181 GLY A CA 1
ATOM 1526 C C . GLY A 1 181 ? 9.010 1.840 9.748 1.00 94.31 181 GLY A C 1
ATOM 1527 O O . GLY A 1 181 ? 7.943 2.461 9.704 1.00 94.31 181 GLY A O 1
ATOM 1528 N N . ASP A 1 182 ? 9.538 1.224 8.693 1.00 96.94 182 ASP A N 1
ATOM 1529 C CA . ASP A 1 182 ? 8.874 1.053 7.400 1.00 96.94 182 ASP A CA 1
ATOM 1530 C C . ASP A 1 182 ? 8.796 -0.430 7.002 1.00 96.94 182 ASP A C 1
ATOM 1532 O O . ASP A 1 182 ? 9.503 -1.272 7.556 1.00 96.94 182 ASP A O 1
ATOM 1536 N N . LEU A 1 183 ? 7.882 -0.760 6.089 1.00 98.19 183 LEU A N 1
ATOM 1537 C CA . LEU A 1 183 ? 7.621 -2.133 5.665 1.00 98.19 183 LEU A CA 1
ATOM 1538 C C . LEU A 1 183 ? 8.810 -2.712 4.905 1.00 98.19 183 LEU A C 1
ATOM 1540 O O . LEU A 1 183 ? 9.269 -3.798 5.256 1.00 98.19 183 LEU A O 1
ATOM 1544 N N . 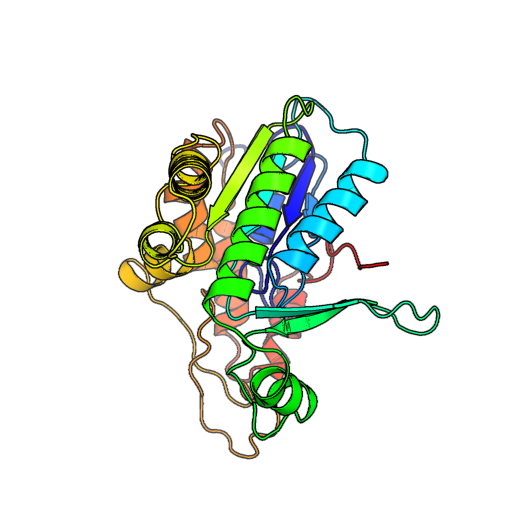PHE A 1 184 ? 9.275 -2.021 3.862 1.00 97.31 184 PHE A N 1
ATOM 1545 C CA . PHE A 1 184 ? 10.226 -2.565 2.901 1.00 97.31 184 PHE A CA 1
ATOM 1546 C C . PHE A 1 184 ? 11.588 -2.846 3.531 1.00 97.31 184 PHE A C 1
ATOM 1548 O O . PHE A 1 184 ? 12.057 -3.983 3.471 1.00 97.31 184 PHE A O 1
ATOM 1555 N N . ASN A 1 185 ? 12.196 -1.851 4.180 1.00 96.25 185 ASN A N 1
ATOM 1556 C CA . ASN A 1 185 ? 13.504 -2.018 4.805 1.00 96.25 185 ASN A CA 1
ATOM 1557 C C . ASN A 1 185 ? 13.429 -3.075 5.905 1.00 96.25 185 ASN A C 1
ATOM 1559 O O . ASN A 1 185 ? 14.282 -3.952 5.964 1.00 96.25 185 ASN A O 1
ATOM 1563 N N . TYR A 1 186 ? 12.361 -3.079 6.710 1.00 97.62 186 TYR A N 1
ATOM 1564 C CA . TYR A 1 186 ? 12.202 -4.064 7.777 1.00 97.62 186 TYR A CA 1
ATOM 1565 C C . TYR A 1 186 ? 12.229 -5.509 7.266 1.00 97.62 186 TYR A C 1
ATOM 1567 O O . TYR A 1 186 ? 12.933 -6.351 7.829 1.00 97.62 186 TYR A O 1
ATOM 1575 N N . VAL A 1 187 ? 11.448 -5.815 6.223 1.00 97.81 187 VAL A N 1
ATOM 1576 C CA . VAL A 1 187 ? 11.374 -7.188 5.707 1.00 97.81 187 VAL A CA 1
ATOM 1577 C C . VAL A 1 187 ? 12.624 -7.578 4.935 1.00 97.81 187 VAL A C 1
ATOM 1579 O O . VAL A 1 187 ? 13.051 -8.721 5.044 1.00 97.81 187 VAL A O 1
ATOM 1582 N N . VAL A 1 188 ? 13.237 -6.650 4.199 1.00 96.88 188 VAL A N 1
ATOM 1583 C CA . VAL A 1 188 ? 14.482 -6.921 3.473 1.00 96.88 188 VAL A CA 1
ATOM 1584 C C . VAL A 1 188 ? 15.639 -7.124 4.454 1.00 96.88 188 VAL A C 1
ATOM 1586 O O . VAL A 1 188 ? 16.368 -8.097 4.345 1.00 96.88 188 VAL A O 1
ATOM 1589 N N . GLU A 1 189 ? 15.792 -6.288 5.476 1.00 97.06 189 GLU A N 1
ATOM 1590 C CA . GLU A 1 189 ? 16.906 -6.424 6.422 1.00 97.06 189 GLU A CA 1
ATOM 1591 C C . GLU A 1 189 ? 16.825 -7.694 7.275 1.00 97.06 189 GLU A C 1
ATOM 1593 O O . GLU A 1 189 ? 17.854 -8.285 7.605 1.00 97.06 189 GLU A O 1
ATOM 1598 N N . LYS A 1 190 ? 15.617 -8.120 7.662 1.00 97.31 190 LYS A N 1
ATOM 1599 C CA . LYS A 1 190 ? 15.443 -9.243 8.599 1.00 97.31 190 LYS A CA 1
ATOM 1600 C C . LYS A 1 190 ? 15.089 -10.563 7.943 1.00 97.31 190 LYS A C 1
ATOM 1602 O O . LYS A 1 190 ? 15.349 -11.615 8.527 1.00 97.31 190 LYS A O 1
ATOM 1607 N N . TYR A 1 191 ? 14.455 -10.513 6.779 1.00 97.25 191 TYR A N 1
ATOM 1608 C CA . TYR A 1 191 ? 13.781 -11.664 6.205 1.00 97.25 191 TYR A CA 1
ATOM 1609 C C . TYR A 1 191 ? 13.881 -11.726 4.677 1.00 97.25 191 TYR A C 1
ATOM 1611 O O . TYR A 1 191 ? 12.969 -12.259 4.048 1.00 97.25 191 TYR A O 1
ATOM 1619 N N . ASP A 1 192 ? 14.947 -11.194 4.063 1.00 97.88 192 ASP A N 1
ATOM 1620 C CA . ASP A 1 192 ? 15.053 -11.174 2.599 1.00 97.88 192 ASP A CA 1
ATOM 1621 C C . ASP A 1 192 ? 14.928 -12.577 1.995 1.00 97.88 192 ASP A C 1
ATOM 1623 O O . ASP A 1 192 ? 15.792 -13.440 2.157 1.00 97.88 192 ASP A O 1
ATOM 1627 N N . GLN A 1 193 ? 13.823 -12.795 1.294 1.00 96.81 193 GLN A N 1
ATOM 1628 C CA . GLN A 1 193 ? 13.517 -14.024 0.573 1.00 96.81 193 GLN A CA 1
ATOM 1629 C C . GLN A 1 193 ? 12.983 -13.722 -0.830 1.00 96.81 193 GLN A C 1
ATOM 1631 O O . GLN A 1 193 ? 12.307 -14.563 -1.430 1.00 96.81 193 GLN A O 1
ATOM 1636 N N . ARG A 1 194 ? 13.290 -12.522 -1.345 1.00 97.62 194 ARG A N 1
ATOM 1637 C CA . ARG A 1 194 ? 12.835 -12.044 -2.651 1.00 97.62 194 ARG A CA 1
ATOM 1638 C C . ARG A 1 194 ? 13.267 -12.974 -3.777 1.00 97.62 194 ARG A C 1
ATOM 1640 O O . ARG A 1 194 ? 14.314 -13.624 -3.733 1.00 97.62 194 ARG A O 1
ATOM 1647 N N . LEU A 1 195 ? 12.420 -13.040 -4.794 1.00 97.62 195 LEU A N 1
ATOM 1648 C CA . LEU A 1 195 ? 12.491 -14.038 -5.853 1.00 97.62 195 LEU A CA 1
ATOM 1649 C C . LEU A 1 195 ? 12.953 -13.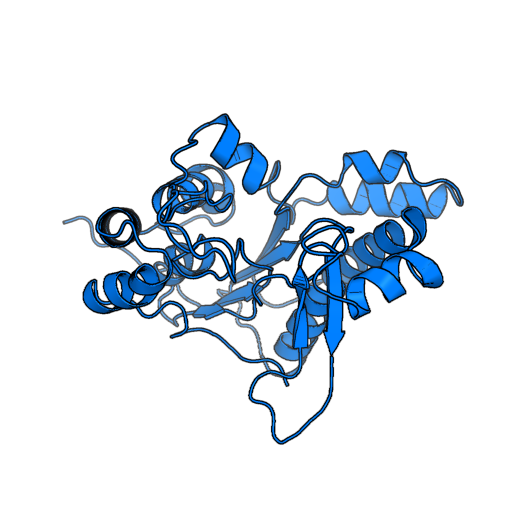421 -7.168 1.00 97.62 195 LEU A C 1
ATOM 1651 O O . LEU A 1 195 ? 12.755 -12.235 -7.424 1.00 97.62 195 LEU A O 1
ATOM 1655 N N . LYS A 1 196 ? 13.571 -14.249 -8.013 1.00 97.44 196 LYS A N 1
ATOM 1656 C CA . LYS A 1 196 ? 13.953 -13.867 -9.372 1.00 97.44 196 LYS A CA 1
ATOM 1657 C C . LYS A 1 196 ? 13.064 -14.571 -10.387 1.00 97.44 196 LYS A C 1
ATOM 1659 O O . LYS A 1 196 ? 12.880 -15.783 -10.280 1.00 97.44 196 LYS A O 1
ATOM 1664 N N . PHE A 1 197 ? 12.611 -13.845 -11.404 1.00 96.62 197 PHE A N 1
ATOM 1665 C CA . PHE A 1 197 ? 11.725 -14.377 -12.439 1.00 96.62 197 PHE A CA 1
ATOM 1666 C C . PHE A 1 197 ? 12.184 -13.988 -13.838 1.00 96.62 197 PHE A C 1
ATOM 1668 O O . PHE A 1 197 ? 12.745 -12.911 -14.047 1.00 96.62 197 PHE A O 1
ATOM 1675 N N . LYS A 1 198 ? 11.904 -14.863 -14.801 1.00 96.00 198 LYS A N 1
ATOM 1676 C CA . LYS A 1 198 ? 11.932 -14.537 -16.227 1.00 96.00 198 LYS A CA 1
ATOM 1677 C C . LYS A 1 198 ? 10.797 -13.568 -16.542 1.00 96.00 198 LYS A C 1
ATOM 1679 O O . LYS A 1 198 ? 9.744 -13.639 -15.907 1.00 96.00 198 LYS A O 1
ATOM 1684 N N . HIS A 1 199 ? 11.002 -12.697 -17.526 1.00 91.50 199 HIS A N 1
ATOM 1685 C CA . HIS A 1 199 ? 9.989 -11.749 -18.010 1.00 91.50 199 HIS A CA 1
ATOM 1686 C C . HIS A 1 199 ? 9.437 -10.785 -16.940 1.00 91.50 199 HIS A C 1
ATOM 1688 O O . HIS A 1 199 ? 8.338 -10.253 -17.093 1.00 91.50 199 HIS A O 1
ATOM 1694 N N . ALA A 1 200 ? 10.182 -10.550 -15.854 1.00 89.31 200 ALA A N 1
ATOM 1695 C CA . ALA A 1 200 ? 9.799 -9.580 -14.825 1.00 89.31 200 ALA A CA 1
ATOM 1696 C C . ALA A 1 200 ? 9.924 -8.127 -15.317 1.00 89.31 200 ALA A C 1
ATOM 1698 O O . ALA A 1 200 ? 9.224 -7.240 -14.828 1.00 89.31 200 ALA A O 1
ATOM 1699 N N . ILE A 1 201 ? 10.798 -7.875 -16.299 1.00 85.62 201 ILE A N 1
ATOM 1700 C CA . ILE A 1 201 ? 10.927 -6.575 -16.959 1.00 85.62 201 ILE A CA 1
ATOM 1701 C C . ILE A 1 201 ? 10.070 -6.579 -18.235 1.00 85.62 201 ILE A C 1
ATOM 1703 O O . ILE A 1 201 ? 10.307 -7.399 -19.128 1.00 85.62 201 ILE A O 1
ATOM 1707 N N . PRO A 1 202 ? 9.101 -5.654 -18.378 1.00 78.62 202 PRO A N 1
ATOM 1708 C CA . PRO A 1 202 ? 8.338 -5.518 -19.613 1.00 78.62 202 PRO A CA 1
ATOM 1709 C C . PRO A 1 202 ? 9.253 -5.298 -20.825 1.00 78.62 202 PRO A C 1
ATOM 1711 O O . PRO A 1 202 ? 10.078 -4.387 -20.828 1.00 78.62 202 PRO A O 1
ATOM 1714 N N . GLY A 1 203 ? 9.091 -6.119 -21.864 1.00 76.38 203 GLY A N 1
ATOM 1715 C CA . GLY A 1 203 ? 9.879 -6.027 -23.098 1.00 76.38 203 GLY A CA 1
ATOM 1716 C C . GLY A 1 203 ? 11.242 -6.729 -23.062 1.00 76.38 203 GLY A C 1
ATOM 1717 O O . GLY A 1 203 ? 11.939 -6.711 -24.074 1.00 76.38 203 GLY A O 1
ATOM 1718 N N . GLN A 1 204 ? 11.615 -7.373 -21.952 1.00 80.00 204 GLN A N 1
ATOM 1719 C CA . GLN A 1 204 ? 12.768 -8.275 -21.916 1.00 80.00 204 GLN A CA 1
ATOM 1720 C C . GLN A 1 204 ? 12.479 -9.514 -22.776 1.00 80.00 204 GLN A C 1
ATOM 1722 O O . GLN A 1 204 ? 11.455 -10.173 -22.596 1.00 80.00 204 GLN A O 1
ATOM 1727 N N . LEU A 1 205 ? 13.361 -9.789 -23.741 1.00 81.88 205 LEU A N 1
ATOM 1728 C CA . LEU A 1 205 ? 13.189 -10.863 -24.730 1.00 81.88 205 LEU A CA 1
ATOM 1729 C C . LEU A 1 205 ? 13.950 -12.145 -24.376 1.00 81.88 205 LEU A C 1
ATOM 1731 O O . LEU A 1 205 ? 13.706 -13.182 -24.987 1.00 81.88 205 LEU A O 1
ATOM 1735 N N . ASP A 1 206 ? 14.894 -12.062 -23.442 1.00 89.88 206 ASP A N 1
ATOM 1736 C CA . ASP A 1 206 ? 15.651 -13.207 -22.956 1.00 89.88 206 ASP A CA 1
ATOM 1737 C C . ASP A 1 206 ? 15.020 -13.831 -21.700 1.00 89.88 206 ASP A C 1
ATOM 1739 O O . ASP A 1 206 ? 14.154 -13.263 -21.031 1.00 89.88 206 ASP A O 1
ATOM 1743 N N . ASP A 1 207 ? 15.501 -15.031 -21.392 1.00 93.75 207 ASP A N 1
ATOM 1744 C CA . ASP A 1 207 ? 15.085 -15.849 -20.257 1.00 93.75 207 ASP A CA 1
ATOM 1745 C C . ASP A 1 207 ? 15.896 -15.543 -18.977 1.00 93.75 207 ASP A C 1
ATOM 1747 O O . ASP A 1 207 ? 15.922 -16.361 -18.046 1.00 93.75 207 ASP A O 1
ATOM 1751 N N . GLU A 1 208 ? 16.602 -14.406 -18.906 1.00 94.69 208 GLU A N 1
ATOM 1752 C CA . GLU A 1 208 ? 17.366 -14.045 -17.714 1.00 94.69 208 GLU A CA 1
ATOM 1753 C C . GLU A 1 208 ? 16.420 -13.722 -16.551 1.00 94.69 208 GLU A C 1
ATOM 1755 O O . GLU A 1 208 ? 15.492 -12.915 -16.652 1.00 94.69 208 GLU A O 1
ATOM 1760 N N . LYS A 1 209 ? 16.669 -14.360 -15.401 1.00 95.69 209 LYS A N 1
ATOM 1761 C CA . LYS A 1 209 ? 15.876 -14.127 -14.195 1.00 95.69 209 LYS A CA 1
ATOM 1762 C C . LYS A 1 209 ? 16.307 -12.836 -13.512 1.00 95.69 209 LYS A C 1
ATOM 1764 O O . LYS A 1 209 ? 17.400 -12.761 -12.947 1.00 95.69 209 LYS A O 1
ATOM 1769 N N . VAL A 1 210 ? 15.400 -11.872 -13.455 1.00 94.56 210 VAL A N 1
ATOM 1770 C CA . VAL A 1 210 ? 15.598 -10.593 -12.769 1.00 94.56 210 VAL A CA 1
ATOM 1771 C C . VAL A 1 210 ? 15.006 -10.667 -11.370 1.00 94.56 210 VAL A C 1
ATOM 1773 O O . VAL A 1 210 ? 13.940 -11.244 -11.168 1.00 94.56 210 VAL A O 1
ATOM 1776 N N . LEU A 1 211 ? 15.716 -10.097 -10.394 1.00 95.69 211 LEU A N 1
ATOM 1777 C CA . LEU A 1 211 ? 15.222 -9.971 -9.026 1.00 95.69 211 LEU A CA 1
ATOM 1778 C C . LEU A 1 211 ? 14.010 -9.043 -8.982 1.00 95.69 211 LEU A C 1
ATOM 1780 O O . LEU A 1 211 ? 14.135 -7.850 -9.264 1.00 95.69 211 LEU A O 1
ATOM 1784 N N . ASP A 1 212 ? 12.876 -9.583 -8.550 1.00 94.69 212 ASP A N 1
ATOM 1785 C CA . ASP A 1 212 ? 11.751 -8.762 -8.153 1.00 94.69 212 ASP A CA 1
ATOM 1786 C C . ASP A 1 212 ? 12.053 -8.114 -6.800 1.00 94.69 212 ASP A C 1
ATOM 1788 O O . ASP A 1 212 ? 12.459 -8.774 -5.842 1.00 94.69 212 ASP A O 1
ATOM 1792 N N . GLN A 1 213 ? 11.894 -6.795 -6.727 1.00 93.62 213 GLN A N 1
ATOM 1793 C CA . GLN A 1 213 ? 12.187 -6.055 -5.507 1.00 93.62 213 GLN A CA 1
ATOM 1794 C C . GLN A 1 213 ? 11.087 -6.214 -4.450 1.00 93.62 213 GLN A C 1
ATOM 1796 O O . GLN A 1 213 ? 11.348 -5.910 -3.291 1.00 93.62 213 GLN A O 1
ATOM 1801 N N . HIS A 1 214 ? 9.887 -6.680 -4.804 1.00 96.19 214 HIS A N 1
ATOM 1802 C CA . HIS A 1 214 ? 8.750 -6.746 -3.892 1.00 96.19 214 HIS A CA 1
ATOM 1803 C C . HIS A 1 214 ? 8.900 -7.885 -2.872 1.00 96.19 214 HIS A C 1
ATOM 1805 O O . HIS A 1 214 ? 9.346 -8.981 -3.225 1.00 96.19 214 HIS A O 1
ATOM 1811 N N . PRO A 1 215 ? 8.498 -7.663 -1.606 1.00 98.06 215 PRO A N 1
ATOM 1812 C CA . PRO A 1 215 ? 8.466 -8.719 -0.603 1.00 98.06 215 PRO A CA 1
ATOM 1813 C C . PRO A 1 215 ? 7.563 -9.882 -1.028 1.00 98.06 215 PRO A C 1
ATOM 1815 O O . PRO A 1 215 ? 6.516 -9.688 -1.653 1.00 98.06 215 PRO A O 1
ATOM 1818 N N . THR A 1 216 ? 7.948 -11.101 -0.660 1.00 98.31 216 THR A N 1
ATOM 1819 C CA . THR A 1 216 ? 7.129 -12.292 -0.910 1.00 98.31 216 THR A CA 1
ATOM 1820 C C . THR A 1 216 ? 5.983 -12.403 0.112 1.00 98.31 216 THR A C 1
ATOM 1822 O O . THR A 1 216 ? 5.999 -11.705 1.138 1.00 98.31 216 THR A O 1
ATOM 1825 N N . PRO A 1 217 ? 4.973 -13.266 -0.112 1.00 98.56 217 PRO A N 1
ATOM 1826 C CA . PRO A 1 217 ? 3.900 -13.484 0.858 1.00 98.56 217 PRO A CA 1
ATOM 1827 C C . PRO A 1 217 ? 4.391 -13.779 2.287 1.00 98.56 217 PRO A C 1
ATOM 1829 O O . PRO A 1 217 ? 3.862 -13.208 3.246 1.00 98.56 217 PRO A O 1
ATOM 1832 N N . ILE A 1 218 ? 5.438 -14.597 2.464 1.00 98.50 218 ILE A N 1
ATOM 1833 C CA . ILE A 1 218 ? 5.947 -14.904 3.812 1.00 98.50 218 ILE A CA 1
ATOM 1834 C C . ILE A 1 218 ? 6.638 -13.702 4.473 1.00 98.50 218 ILE A C 1
ATOM 1836 O O . ILE A 1 218 ? 6.516 -13.510 5.686 1.00 98.50 218 ILE A O 1
ATOM 1840 N N . MET A 1 219 ? 7.287 -12.843 3.682 1.00 98.69 219 MET A N 1
ATOM 1841 C CA . MET A 1 219 ? 7.882 -11.591 4.162 1.00 98.69 219 MET A CA 1
ATOM 1842 C C . MET A 1 219 ? 6.805 -10.627 4.672 1.00 98.69 219 MET A C 1
ATOM 1844 O O . MET A 1 219 ? 6.935 -10.037 5.748 1.00 98.69 219 MET A O 1
ATOM 1848 N N . HIS A 1 220 ? 5.689 -10.517 3.947 1.00 98.56 220 HIS A N 1
ATOM 1849 C CA . HIS A 1 220 ? 4.530 -9.748 4.399 1.00 98.56 220 HIS A CA 1
ATOM 1850 C C . HIS A 1 220 ? 3.910 -10.319 5.679 1.00 98.56 220 HIS A C 1
ATOM 1852 O O . HIS A 1 220 ? 3.571 -9.552 6.583 1.00 98.56 220 HIS A O 1
ATOM 1858 N N . TYR A 1 221 ? 3.806 -11.646 5.801 1.00 98.50 221 TYR A N 1
ATOM 1859 C CA . TYR A 1 221 ? 3.361 -12.290 7.039 1.00 98.50 221 TYR A CA 1
ATOM 1860 C C . TYR A 1 221 ? 4.250 -11.925 8.236 1.00 98.50 221 TYR A C 1
ATOM 1862 O O . TYR A 1 221 ? 3.734 -11.588 9.302 1.00 98.50 221 TYR A O 1
ATOM 1870 N N . GLN A 1 222 ? 5.575 -11.944 8.070 1.00 98.38 222 GLN A N 1
ATOM 1871 C CA . GLN A 1 222 ? 6.507 -11.595 9.146 1.00 98.38 222 GLN A CA 1
ATOM 1872 C C . GLN A 1 222 ? 6.344 -10.135 9.580 1.00 98.38 222 GLN A C 1
ATOM 1874 O O . GLN A 1 222 ? 6.296 -9.858 10.779 1.00 98.38 222 GLN A O 1
ATOM 1879 N N . PHE A 1 223 ? 6.161 -9.210 8.631 1.00 98.44 223 PHE A N 1
ATOM 1880 C CA . PHE A 1 223 ? 5.825 -7.822 8.954 1.00 98.44 223 PHE A CA 1
ATOM 1881 C C . PHE A 1 223 ? 4.510 -7.713 9.736 1.00 98.44 223 PHE A C 1
ATOM 1883 O O . PHE A 1 223 ? 4.458 -7.036 10.763 1.00 98.44 223 PHE A O 1
ATOM 1890 N N . LEU A 1 224 ? 3.453 -8.405 9.299 1.00 97.94 224 LEU A N 1
ATOM 1891 C CA . LEU A 1 224 ? 2.171 -8.400 10.004 1.00 97.94 224 LEU A CA 1
ATOM 1892 C C . LEU A 1 224 ? 2.313 -8.904 11.441 1.00 97.94 224 LEU A C 1
ATOM 1894 O O . LEU A 1 224 ? 1.869 -8.224 12.364 1.00 97.94 224 LEU A O 1
ATOM 1898 N N . ARG A 1 225 ? 2.961 -10.056 11.630 1.00 96.62 225 ARG A N 1
ATOM 1899 C CA . ARG A 1 225 ? 3.198 -10.670 12.942 1.00 96.62 225 ARG A CA 1
ATOM 1900 C C . ARG A 1 225 ? 3.971 -9.733 13.873 1.00 96.62 225 ARG A C 1
ATOM 1902 O O . ARG A 1 225 ? 3.585 -9.552 15.022 1.00 96.62 225 ARG A O 1
ATOM 1909 N N . ASP A 1 226 ? 5.039 -9.116 13.375 1.00 96.56 226 ASP A N 1
ATOM 1910 C CA . ASP A 1 226 ? 5.984 -8.397 14.233 1.00 96.56 226 ASP A CA 1
ATOM 1911 C C . ASP A 1 226 ? 5.611 -6.927 14.456 1.00 96.56 226 ASP A C 1
ATOM 1913 O O . ASP A 1 226 ? 5.961 -6.350 15.487 1.00 96.56 226 ASP A O 1
ATOM 1917 N N . LYS A 1 227 ? 4.924 -6.296 13.496 1.00 96.25 227 LYS A N 1
ATOM 1918 C CA . LYS A 1 227 ? 4.677 -4.844 13.491 1.00 96.25 227 LYS A CA 1
ATOM 1919 C C . LYS A 1 227 ? 3.204 -4.464 13.570 1.00 96.25 227 LYS A C 1
ATOM 1921 O O . LYS A 1 227 ? 2.879 -3.451 14.189 1.00 96.25 227 LYS A O 1
ATOM 1926 N N . ILE A 1 228 ? 2.315 -5.255 12.970 1.00 96.19 228 ILE A N 1
ATOM 1927 C CA . ILE A 1 228 ? 0.885 -4.920 12.884 1.00 96.19 228 ILE A CA 1
ATOM 1928 C C . ILE A 1 228 ? 0.079 -5.592 13.987 1.00 96.19 228 ILE A C 1
ATOM 1930 O O . ILE A 1 228 ? -0.712 -4.922 14.647 1.00 96.19 228 ILE A O 1
ATOM 1934 N N . GLN A 1 229 ? 0.305 -6.877 14.245 1.00 93.81 229 GLN A N 1
ATOM 1935 C CA . GLN A 1 229 ? -0.405 -7.632 15.272 1.00 93.81 229 GLN A CA 1
ATOM 1936 C C . GLN A 1 229 ? -0.304 -6.985 16.668 1.00 93.81 229 GLN A C 1
ATOM 1938 O O . GLN A 1 229 ? -1.339 -6.874 17.326 1.00 93.81 229 GLN A O 1
ATOM 1943 N N . PRO A 1 230 ? 0.853 -6.438 17.112 1.00 91.56 230 PRO A N 1
ATOM 1944 C CA . PRO A 1 230 ? 0.925 -5.713 18.384 1.00 91.56 230 PRO A CA 1
ATOM 1945 C C . PRO A 1 230 ? 0.074 -4.434 18.416 1.00 91.56 230 PRO A C 1
ATOM 1947 O O . PRO A 1 230 ? -0.341 -3.992 19.486 1.00 91.56 230 PRO A O 1
ATOM 1950 N N . LYS A 1 231 ? -0.196 -3.826 17.252 1.00 91.12 231 LYS A N 1
ATOM 1951 C CA . LYS A 1 231 ? -1.099 -2.677 17.123 1.00 91.12 231 LYS A CA 1
ATOM 1952 C C . LYS A 1 231 ? -2.548 -3.080 16.886 1.00 91.12 231 LYS A C 1
ATOM 1954 O O . LYS A 1 231 ? -3.399 -2.227 17.076 1.00 91.12 231 LYS A O 1
ATOM 1959 N N . LEU A 1 232 ? -2.873 -4.296 16.472 1.00 90.62 232 LEU A N 1
ATOM 1960 C CA . LEU A 1 232 ? -4.254 -4.744 16.282 1.00 90.62 232 LEU A CA 1
ATOM 1961 C C . LEU A 1 232 ? -4.542 -5.897 17.247 1.00 90.62 232 LEU A C 1
ATOM 1963 O O . LEU A 1 232 ? -4.611 -7.059 16.852 1.00 90.62 232 LEU A O 1
ATOM 1967 N N . SER A 1 233 ? -4.660 -5.569 18.537 1.00 81.31 233 SER A N 1
ATOM 1968 C CA . SER A 1 233 ? -4.865 -6.552 19.604 1.00 81.31 233 SER A CA 1
ATOM 1969 C C . SER A 1 233 ? -6.015 -7.508 19.288 1.00 81.31 233 SER A C 1
ATOM 1971 O O . SER A 1 233 ? -7.132 -7.074 19.021 1.00 81.31 233 SER A O 1
ATOM 1973 N N . GLY A 1 234 ? -5.742 -8.811 19.364 1.00 83.12 234 GLY A N 1
ATOM 1974 C CA . GLY A 1 234 ? -6.729 -9.861 19.102 1.00 83.12 234 GLY A CA 1
ATOM 1975 C C . GLY A 1 234 ? -6.790 -10.333 17.648 1.00 83.12 234 GLY A C 1
ATOM 1976 O O . GLY A 1 234 ? -7.354 -11.397 17.406 1.00 83.12 234 GLY A O 1
ATOM 1977 N N . VAL A 1 235 ? -6.155 -9.629 16.701 1.00 89.38 235 VAL A N 1
ATOM 1978 C CA . VAL A 1 235 ? -5.977 -10.145 15.339 1.00 89.38 235 VAL A CA 1
ATOM 1979 C C . VAL A 1 235 ? -5.081 -11.376 15.375 1.00 89.38 235 VAL A C 1
ATOM 1981 O O . VAL A 1 235 ? -3.956 -11.344 15.881 1.00 89.38 235 VAL A O 1
ATOM 1984 N N . GLN A 1 236 ? -5.565 -12.464 14.790 1.00 91.62 236 GLN A N 1
ATOM 1985 C CA . GLN A 1 236 ? -4.745 -13.614 14.428 1.00 91.62 236 GLN A CA 1
ATOM 1986 C C . GLN A 1 236 ? -4.352 -13.455 12.963 1.00 91.62 236 GLN A C 1
ATOM 1988 O O . GLN A 1 236 ? -5.190 -13.058 12.169 1.00 91.62 236 GLN A O 1
ATOM 1993 N N . ILE A 1 237 ? -3.100 -13.722 12.592 1.00 94.94 237 ILE A N 1
ATOM 1994 C CA . ILE A 1 237 ? -2.639 -13.636 11.197 1.00 94.94 237 ILE A CA 1
ATOM 1995 C C . ILE A 1 237 ? -2.562 -15.053 10.633 1.00 94.94 237 ILE A C 1
ATOM 1997 O O . ILE A 1 237 ? -1.976 -15.934 11.265 1.00 94.94 237 ILE A O 1
ATOM 2001 N N . ASP A 1 238 ? -3.173 -15.292 9.471 1.00 94.44 238 ASP A N 1
ATOM 2002 C CA . ASP A 1 238 ? -3.225 -16.626 8.864 1.00 94.44 238 ASP A CA 1
ATOM 2003 C C . ASP A 1 238 ? -1.869 -17.008 8.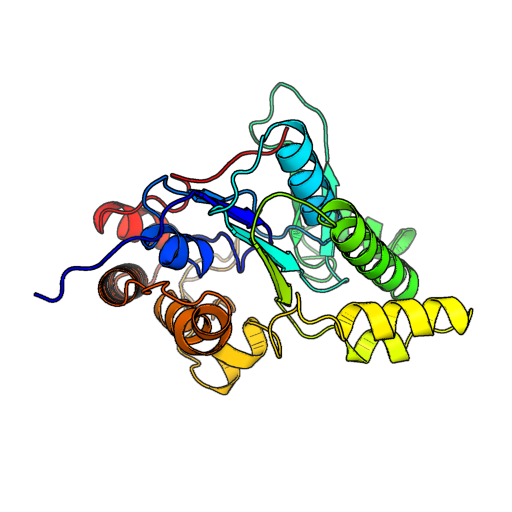243 1.00 94.44 238 ASP A C 1
ATOM 2005 O O . ASP A 1 238 ? -1.563 -16.720 7.085 1.00 94.44 238 ASP A O 1
ATOM 2009 N N . HIS A 1 239 ? -1.033 -17.658 9.053 1.00 96.38 239 HIS A N 1
ATOM 2010 C CA . HIS A 1 239 ? 0.266 -18.172 8.626 1.00 96.38 239 HIS A CA 1
ATOM 2011 C C . HIS A 1 239 ? 0.146 -19.241 7.534 1.00 96.38 239 HIS A C 1
ATOM 2013 O O . HIS A 1 239 ? 0.974 -19.282 6.628 1.00 96.38 239 HIS A O 1
ATOM 2019 N N . LEU A 1 240 ? -0.873 -20.105 7.603 1.00 97.00 240 LEU A N 1
ATOM 2020 C CA . LEU A 1 240 ? -1.037 -21.196 6.641 1.00 97.00 240 LEU A CA 1
ATOM 2021 C C . LEU A 1 240 ? -1.418 -20.651 5.268 1.00 97.00 240 LEU A C 1
ATOM 2023 O O . LEU A 1 240 ? -0.896 -21.126 4.261 1.00 97.00 240 LEU A O 1
ATOM 2027 N N . PHE A 1 241 ? -2.267 -19.622 5.229 1.00 97.25 241 PHE A N 1
ATOM 2028 C CA . PHE A 1 241 ? -2.537 -18.881 4.004 1.00 97.25 241 PHE A CA 1
ATOM 2029 C C . PHE A 1 241 ? -1.252 -18.276 3.430 1.00 97.25 241 PHE A C 1
ATOM 2031 O O . PHE A 1 241 ? -0.948 -18.510 2.264 1.00 97.25 241 PHE A O 1
ATOM 2038 N N . ALA A 1 242 ? -0.454 -17.573 4.242 1.00 98.12 242 ALA A N 1
ATOM 2039 C CA . ALA A 1 242 ? 0.791 -16.967 3.769 1.00 98.12 242 ALA A CA 1
ATOM 2040 C C . ALA A 1 242 ? 1.777 -17.999 3.189 1.00 98.12 242 ALA A C 1
ATOM 2042 O O . ALA A 1 242 ? 2.308 -17.773 2.105 1.00 98.12 242 ALA A O 1
ATOM 2043 N N . VAL A 1 243 ? 1.973 -19.145 3.856 1.00 98.50 243 VAL A N 1
ATOM 2044 C CA . VAL A 1 243 ? 2.831 -20.243 3.363 1.00 98.50 243 VAL A CA 1
ATOM 2045 C C . VAL A 1 243 ? 2.290 -20.830 2.061 1.00 98.50 243 VAL A C 1
ATOM 2047 O O . VAL A 1 243 ? 3.033 -20.980 1.099 1.00 98.50 243 VAL A O 1
ATOM 2050 N N . LYS A 1 244 ? 0.983 -21.095 1.982 1.00 98.44 244 LYS A N 1
ATOM 2051 C CA . LYS A 1 244 ? 0.361 -21.619 0.760 1.00 98.44 244 LYS A CA 1
ATOM 2052 C C . LYS A 1 244 ? 0.557 -20.674 -0.431 1.00 98.44 244 LYS A C 1
ATOM 2054 O O . LYS A 1 244 ? 0.795 -21.127 -1.548 1.00 98.44 244 LYS A O 1
ATOM 2059 N N . MET A 1 245 ? 0.436 -19.365 -0.202 1.00 98.44 245 MET A N 1
ATOM 2060 C CA . MET A 1 245 ? 0.645 -18.354 -1.241 1.00 98.44 245 MET A CA 1
ATOM 2061 C C . MET A 1 245 ? 2.126 -18.210 -1.604 1.00 98.44 245 MET A C 1
ATOM 2063 O O . MET A 1 245 ? 2.445 -18.062 -2.779 1.00 98.44 245 MET A O 1
ATOM 2067 N N . GLU A 1 246 ? 3.032 -18.307 -0.629 1.00 98.44 246 GLU A N 1
ATOM 2068 C CA . GLU A 1 246 ? 4.480 -18.364 -0.857 1.00 98.44 246 GLU A CA 1
ATOM 2069 C C . GLU A 1 246 ? 4.850 -19.539 -1.775 1.00 98.44 246 GLU A C 1
ATOM 2071 O O . GLU A 1 246 ? 5.527 -19.339 -2.784 1.00 98.44 246 GLU A O 1
ATOM 2076 N N . ASP A 1 247 ? 4.354 -20.743 -1.475 1.00 98.50 247 ASP A N 1
ATOM 2077 C CA . ASP A 1 247 ? 4.594 -21.950 -2.273 1.00 98.50 247 ASP A CA 1
ATOM 2078 C C . ASP A 1 247 ? 4.056 -21.794 -3.703 1.00 98.50 247 ASP A C 1
ATOM 2080 O O . ASP A 1 247 ? 4.728 -22.153 -4.674 1.00 98.50 247 ASP A O 1
ATOM 2084 N N . ALA A 1 248 ? 2.871 -21.193 -3.854 1.00 98.38 248 ALA A N 1
ATOM 2085 C CA . ALA A 1 248 ? 2.276 -20.918 -5.159 1.00 98.38 248 ALA A CA 1
ATOM 2086 C C . ALA A 1 248 ? 3.142 -19.972 -6.008 1.00 98.38 248 ALA A C 1
ATOM 2088 O O . ALA A 1 248 ? 3.332 -20.221 -7.202 1.00 98.38 248 ALA A O 1
ATOM 2089 N N . VAL A 1 249 ? 3.707 -18.920 -5.406 1.00 98.12 249 VAL A N 1
ATOM 2090 C CA . VAL A 1 249 ? 4.619 -17.994 -6.097 1.00 98.12 249 VAL A CA 1
ATOM 2091 C C . VAL A 1 249 ? 5.944 -18.685 -6.429 1.00 98.12 249 VAL A C 1
ATOM 2093 O O . VAL A 1 249 ? 6.407 -18.598 -7.563 1.00 98.12 249 VAL A O 1
ATOM 2096 N N . ARG A 1 250 ? 6.529 -19.432 -5.482 1.00 98.06 250 ARG A N 1
ATOM 2097 C CA . ARG A 1 250 ? 7.795 -20.168 -5.676 1.00 98.06 250 ARG A CA 1
ATOM 2098 C C . ARG A 1 250 ? 7.705 -21.294 -6.702 1.00 98.06 250 ARG A C 1
ATOM 2100 O O . ARG A 1 250 ? 8.731 -21.684 -7.253 1.00 98.06 250 ARG A O 1
ATOM 2107 N N . SER A 1 251 ? 6.504 -21.810 -6.967 1.00 97.69 251 SER A 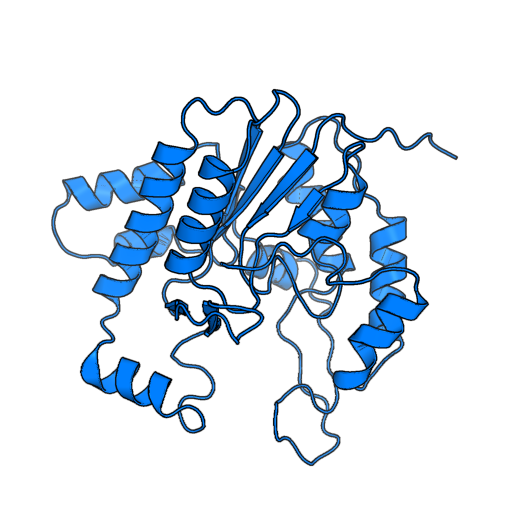N 1
ATOM 2108 C CA . SER A 1 251 ? 6.275 -22.834 -7.994 1.00 97.69 251 SER A CA 1
ATOM 2109 C C . SER A 1 251 ? 6.498 -22.334 -9.426 1.00 97.69 251 SER A C 1
ATOM 2111 O O . SER A 1 251 ? 6.569 -23.148 -10.347 1.00 97.69 251 SER A O 1
ATOM 2113 N N . GLN A 1 252 ? 6.592 -21.015 -9.624 1.00 96.50 252 GLN A N 1
ATOM 2114 C CA . GLN A 1 252 ? 6.783 -20.388 -10.926 1.00 96.50 252 GLN A CA 1
ATOM 2115 C C . GLN A 1 252 ? 8.143 -19.709 -11.005 1.00 96.50 252 GLN A C 1
ATOM 2117 O O . GLN A 1 252 ? 8.614 -19.094 -10.051 1.00 96.50 252 GLN A O 1
ATOM 2122 N N . ASP A 1 253 ? 8.752 -19.768 -12.183 1.00 96.06 253 ASP A N 1
ATOM 2123 C CA . ASP A 1 253 ? 9.944 -18.987 -12.496 1.00 96.06 253 ASP A CA 1
ATOM 2124 C C . ASP A 1 253 ? 9.738 -17.970 -13.623 1.00 96.06 253 ASP A C 1
ATOM 2126 O O . ASP A 1 253 ? 10.661 -17.222 -13.940 1.00 96.06 253 ASP A O 1
ATOM 2130 N N . ASP A 1 254 ? 8.528 -17.916 -14.181 1.00 95.06 254 ASP A N 1
ATOM 2131 C CA . ASP A 1 254 ? 8.077 -16.963 -15.189 1.00 95.06 254 ASP A CA 1
ATOM 2132 C C . ASP A 1 254 ? 7.060 -16.010 -14.561 1.00 95.06 254 ASP A C 1
ATOM 2134 O O . ASP A 1 254 ? 6.006 -16.431 -14.069 1.00 95.06 254 ASP A O 1
ATOM 2138 N N . TYR A 1 255 ? 7.377 -14.718 -14.595 1.00 94.31 255 TYR A N 1
ATOM 2139 C CA . TYR A 1 255 ? 6.598 -13.670 -13.950 1.00 94.31 255 TYR A CA 1
ATOM 2140 C C . TYR A 1 255 ? 5.141 -13.636 -14.431 1.00 94.31 255 TYR A C 1
ATOM 2142 O O . TYR A 1 255 ? 4.213 -13.419 -13.647 1.00 94.31 255 TYR A O 1
ATOM 2150 N N . ASN A 1 256 ? 4.915 -13.945 -15.710 1.00 92.88 256 ASN A N 1
ATOM 2151 C CA . ASN A 1 256 ? 3.585 -13.919 -16.317 1.00 92.88 256 ASN A CA 1
ATOM 2152 C C . ASN A 1 256 ? 2.670 -15.055 -15.834 1.00 92.88 256 ASN A C 1
ATOM 2154 O O . ASN A 1 256 ? 1.454 -14.978 -16.006 1.00 92.88 256 ASN A O 1
ATOM 2158 N N . LYS A 1 257 ? 3.228 -16.101 -15.210 1.00 95.50 257 LYS A N 1
ATOM 2159 C CA . LYS A 1 257 ? 2.473 -17.267 -14.724 1.00 95.50 257 LYS A CA 1
ATOM 2160 C C . LYS A 1 257 ? 2.102 -17.180 -13.246 1.00 95.50 257 LYS A C 1
ATOM 2162 O O . LYS A 1 257 ? 1.246 -17.939 -12.797 1.00 95.50 257 LYS A O 1
ATOM 2167 N N . ILE A 1 258 ? 2.682 -16.236 -12.500 1.00 96.00 258 ILE A N 1
ATOM 2168 C CA . ILE A 1 258 ? 2.467 -16.110 -11.050 1.00 96.00 258 ILE A CA 1
ATOM 2169 C C . ILE A 1 258 ? 0.993 -15.857 -10.718 1.00 96.00 258 ILE A C 1
ATOM 2171 O O . ILE A 1 258 ? 0.440 -16.468 -9.810 1.00 96.00 258 ILE A O 1
ATOM 2175 N N . GLY A 1 259 ? 0.325 -14.979 -11.474 1.00 94.44 259 GLY A N 1
ATOM 2176 C CA . GLY A 1 259 ? -1.087 -14.679 -11.225 1.00 94.44 259 GLY A CA 1
ATOM 2177 C C . GLY A 1 259 ? -1.969 -15.928 -11.308 1.00 94.44 259 GLY A C 1
ATOM 2178 O O . GLY A 1 259 ? -2.834 -16.122 -10.457 1.00 94.44 259 GLY A O 1
ATOM 2179 N N . GLN A 1 260 ? -1.710 -16.800 -12.289 1.00 95.94 260 GLN A N 1
ATOM 2180 C CA . GLN A 1 260 ? -2.454 -18.046 -12.447 1.00 95.94 260 GLN A CA 1
ATOM 2181 C C . GLN A 1 260 ? -2.113 -19.054 -11.346 1.00 95.94 260 GLN A C 1
ATOM 2183 O O . GLN A 1 260 ? -3.029 -19.658 -10.801 1.00 95.94 260 GLN A O 1
ATOM 2188 N N . SER A 1 261 ? -0.843 -19.195 -10.948 1.00 97.50 261 SER A N 1
ATOM 2189 C CA . SER A 1 261 ? -0.478 -20.143 -9.884 1.00 97.50 261 SER A CA 1
ATOM 2190 C C . SER A 1 261 ? -1.106 -19.784 -8.535 1.00 97.50 261 SER A C 1
ATOM 2192 O O . SER A 1 261 ? -1.531 -20.667 -7.791 1.00 97.50 261 SER A O 1
ATOM 2194 N N . VAL A 1 262 ? -1.230 -18.491 -8.228 1.00 97.75 262 VAL A N 1
ATOM 2195 C CA . VAL A 1 262 ? -1.933 -18.013 -7.029 1.00 97.75 262 VAL A CA 1
ATOM 2196 C C . VAL A 1 262 ? -3.441 -18.308 -7.117 1.00 97.75 262 VAL A C 1
ATOM 2198 O O . VAL A 1 262 ? -4.037 -18.752 -6.131 1.00 97.75 262 VAL A O 1
ATOM 2201 N N . ILE A 1 263 ? -4.047 -18.145 -8.301 1.00 97.56 263 ILE A N 1
ATOM 2202 C CA . ILE A 1 263 ? -5.454 -18.506 -8.556 1.00 97.56 263 ILE A CA 1
ATOM 2203 C C . ILE A 1 263 ? -5.679 -20.009 -8.395 1.00 97.56 263 ILE A C 1
ATOM 2205 O O . ILE A 1 263 ? -6.633 -20.406 -7.728 1.00 97.56 263 ILE A O 1
ATOM 2209 N N . ASP A 1 264 ? -4.789 -20.839 -8.935 1.00 97.81 264 ASP A N 1
ATOM 2210 C CA . ASP A 1 264 ? -4.850 -22.299 -8.817 1.00 97.81 264 ASP A CA 1
ATOM 2211 C C . ASP A 1 264 ? -4.666 -22.747 -7.358 1.00 97.81 264 ASP A C 1
ATOM 2213 O O . ASP A 1 264 ? -5.276 -23.718 -6.905 1.00 97.81 264 ASP A O 1
ATOM 2217 N N . ALA A 1 265 ? -3.906 -21.980 -6.570 1.00 97.56 265 ALA A N 1
ATOM 2218 C CA . ALA A 1 265 ? -3.827 -22.123 -5.121 1.00 97.56 265 ALA A CA 1
ATOM 2219 C C . ALA A 1 265 ? -5.081 -21.600 -4.385 1.00 97.56 265 ALA A C 1
ATOM 2221 O O . ALA A 1 265 ? -5.139 -21.634 -3.156 1.00 97.56 265 ALA A O 1
ATOM 2222 N N . GLY A 1 266 ? -6.124 -21.172 -5.093 1.00 96.88 266 GLY A N 1
ATOM 2223 C CA . GLY A 1 266 ? -7.427 -20.813 -4.538 1.00 96.88 266 GLY A CA 1
ATOM 2224 C C . GLY A 1 266 ? -7.539 -19.371 -4.049 1.00 96.88 266 GLY A C 1
ATOM 2225 O O . GLY A 1 266 ? -8.385 -19.100 -3.198 1.00 96.88 266 GLY A O 1
ATOM 2226 N N . TYR A 1 267 ? -6.706 -18.452 -4.547 1.00 96.88 267 TYR A N 1
ATOM 2227 C CA . TYR A 1 267 ? -6.812 -17.033 -4.214 1.00 96.88 267 TYR A CA 1
ATOM 2228 C C . TYR A 1 267 ? -6.694 -16.133 -5.446 1.00 96.88 267 TYR A C 1
ATOM 2230 O O . TYR A 1 267 ? -5.781 -16.266 -6.248 1.00 96.88 267 TYR A O 1
ATOM 2238 N N . GLY A 1 268 ? -7.601 -15.168 -5.590 1.00 94.50 268 GLY A N 1
ATOM 2239 C CA . GLY A 1 268 ? -7.523 -14.159 -6.645 1.00 94.50 268 GLY A CA 1
ATOM 2240 C C . GLY A 1 268 ? -6.914 -12.855 -6.118 1.00 94.50 268 GLY A C 1
ATOM 2241 O O . GLY A 1 268 ? -7.581 -12.179 -5.336 1.00 94.50 268 GLY A O 1
ATOM 2242 N N . PRO A 1 269 ? -5.724 -12.416 -6.581 1.00 85.06 269 PRO A N 1
ATOM 2243 C CA . PRO A 1 269 ? -5.100 -11.162 -6.127 1.00 85.06 269 PRO A CA 1
ATOM 2244 C C . PRO A 1 269 ? -5.931 -9.890 -6.363 1.00 85.06 269 PRO A C 1
ATOM 2246 O O . PRO A 1 269 ? -5.648 -8.844 -5.791 1.00 85.06 269 PRO A O 1
ATOM 2249 N N . ASN A 1 270 ? -6.957 -9.956 -7.220 1.00 90.44 270 ASN A N 1
ATOM 2250 C CA . ASN A 1 270 ? -7.872 -8.842 -7.483 1.00 90.44 270 ASN A CA 1
ATOM 2251 C C . ASN A 1 270 ? -9.291 -9.073 -6.931 1.00 90.44 270 ASN A C 1
ATOM 2253 O O . ASN A 1 270 ? -10.160 -8.245 -7.184 1.00 90.44 270 ASN A O 1
ATOM 2257 N N . THR A 1 271 ? -9.546 -10.156 -6.186 1.00 93.06 271 THR A N 1
ATOM 2258 C CA . THR A 1 271 ? -10.889 -10.491 -5.669 1.00 93.06 271 THR A CA 1
ATOM 2259 C C . THR A 1 271 ? -11.476 -9.376 -4.804 1.00 93.06 271 THR A C 1
ATOM 2261 O O . THR A 1 271 ? -12.664 -9.089 -4.892 1.00 93.06 271 THR A O 1
ATOM 2264 N N . TYR A 1 272 ? -10.637 -8.725 -3.999 1.00 96.00 272 TYR A N 1
ATOM 2265 C CA . TYR A 1 272 ? -11.044 -7.660 -3.077 1.00 96.00 272 TYR A CA 1
ATOM 2266 C C . TYR A 1 272 ? -10.652 -6.266 -3.575 1.00 96.00 272 TYR A C 1
ATOM 2268 O O . TYR A 1 272 ? -10.745 -5.294 -2.827 1.00 96.00 272 TYR A O 1
ATOM 2276 N N . TYR A 1 273 ? -10.185 -6.157 -4.825 1.00 95.50 273 TYR A N 1
ATOM 2277 C CA . TYR A 1 273 ? -9.758 -4.885 -5.388 1.00 95.50 273 TYR A CA 1
ATOM 2278 C C . TYR A 1 273 ? -10.959 -3.972 -5.651 1.00 95.50 273 TYR A C 1
ATOM 2280 O O . TYR A 1 273 ? -11.837 -4.297 -6.452 1.00 95.50 273 TYR A O 1
ATOM 2288 N N . VAL A 1 274 ? -10.959 -2.796 -5.028 1.00 94.88 274 VAL A N 1
ATOM 2289 C CA . VAL A 1 274 ? -11.905 -1.722 -5.323 1.00 94.88 274 VAL A CA 1
ATOM 2290 C C . VAL A 1 274 ? -11.258 -0.764 -6.314 1.00 94.88 274 VAL A C 1
ATOM 2292 O O . VAL A 1 274 ? -10.280 -0.085 -5.994 1.00 94.88 274 VAL A O 1
ATOM 2295 N N . ARG A 1 275 ? -11.818 -0.705 -7.525 1.00 88.50 275 ARG A N 1
ATOM 2296 C CA . ARG A 1 275 ? -11.336 0.155 -8.615 1.00 88.50 275 ARG A CA 1
ATOM 2297 C C . ARG A 1 275 ? -11.547 1.638 -8.328 1.00 88.50 275 ARG A C 1
ATOM 2299 O O . ARG A 1 275 ? -12.470 2.021 -7.597 1.00 88.50 275 ARG A O 1
ATOM 2306 N N . GLY A 1 276 ? -10.649 2.446 -8.890 1.00 78.12 276 GLY A N 1
ATOM 2307 C CA . GLY A 1 276 ? -10.821 3.888 -9.022 1.00 78.12 276 GLY A CA 1
ATOM 2308 C C . GLY A 1 276 ? -12.113 4.237 -9.743 1.00 78.12 276 GLY A C 1
ATOM 2309 O O . GLY A 1 276 ? -12.523 3.496 -10.638 1.00 78.12 276 GLY A O 1
ATOM 2310 N N . LEU A 1 277 ? -12.739 5.353 -9.358 1.00 67.88 277 LEU A N 1
ATOM 2311 C CA . LEU A 1 277 ? -13.499 6.126 -10.343 1.00 67.88 277 LEU A CA 1
ATOM 2312 C C . LEU A 1 277 ? -12.542 6.702 -11.393 1.00 67.88 277 LEU A C 1
ATOM 2314 O O . LEU A 1 277 ? -11.320 6.717 -11.122 1.00 67.88 277 LEU A O 1
#

Secondary structure (DSSP, 8-state):
-----PBSS-EEEE-STTTS-SS--HHHHHHTTBTT-EEE---TT--HHHHHHHHHHHHHH----TT-EEEEEE--TTEEEEE---TT-S--EEEEEETTSSTTT-HHHHHHHHHT--HHHHHHHHHHHHHHHHHHTTT-SSEEEEEESS--TGGGGT--S-HHHHHHHHHHHTSTTEEEEEHHHHHHHHH----EEBT-STT--S---EEP-SPPHHHHHHHIIIIIGGGSTTPPP-HHHHHHHHHHHHT-SBGGGHHHHHHHTT--TTTTB----

Sequence (277 aa):
MANYVKQQGKLYTFGCSLTRYHWPTWADILGQSFENGFENWANRGAGNRQILERLTECFVKTRFQPNDVIAVQWTDHHRFDYHKWDPEITEGWYPGGSVFTNTHADQLKYHIIDKVWNEYSYMMHSFNYIYLAKKLVKGVNARVIFILGTEMREQVQTLRGDRNLLDIYQDLFRDNIFVEGDLFNYVVEKYDQRLKFKHAIPGQLDDEKVLDQHPTPIMHYQFLRDKIQPKLSGVQIDHLFAVKMEDAVRSQDDYNKIGQSVIDAGYGPNTYYVRGL

=== Feature glossary ===
The record interleaves many kinds of information about one protein. Here is each kind framed as the question it answers.

Q: What does the local fold look like, residue by residue?
A: The Foldseek 3Di string encodes local tertiary geometry as a 20-letter alphabet — one character per residue — derived from the relative positions of nearby Cα atoms. Unlike the amino-acid sequence, 3Di is a direct function of the 3D structure, so two proteins with the same fold have similar 3Di strings even at low sequence identity.

Q: Which residues are in helices, strands, or loops?
A: The SS8 string is DSSP's per-residue secondary-structure call. α-helix (H) means an i→i+4 H-bond ladder; β-strand (E) means the residue participates in a β-sheet; 3₁₀ (G) and π (I) are tighter and wider helices; T/S are turns/bends; '-' is loop.

Q: How big and how compact is the whole molecule?
A: Radius of gyration (Rg) is the root-mean-square distance of Cα atoms from their centroid — a single number for overall size and compactness. A globular domain of N residues has Rg ≈ 2.2·N^0.38 Å; an extended or disordered chain has a much larger Rg. The Cα contact count is the number of residue pairs whose Cα atoms are within 8 Å and are more than four positions apart in sequence — a standard proxy for tertiary packing density. The bounding box is the smallest axis-aligned box enclosing all Cα atoms.

Q: Where is each backbone atom in 3D?
A: Structure coordinates are given as an mmCIF _atom_site loop: one row per atom with element, residue name, chain id, sequence number, and x/y/z position in Å. Only the four main-chain atoms per residue are included here; side chains are omitted to keep the record compact.

Q: What is the amino-acid chain?
A: Primary structure: the covalent order of the twenty standard amino acids along the backbone. Two proteins with the same sequence will (almost always) fold to the same structure; two with 30% identity often share a fold but not the details.

Q: What if only a Cα trace is available?
A: Three-state secondary structure (P-SEA) collapses the eight DSSP classes into helix (a), strand (b), and coil (c). P-SEA assigns these from Cα geometry alone — distances and angles — without requiring backbone oxygens, so it works on any Cα trace.

Q: What family and function is it annotated with?
A: Database cross-references. InterPro integrates a dozen domain/family signature databases into unified entries with residue-range hits. GO terms attach function/process/location labels with evidence codes. CATH codes position the fold in a four-level structural taxonomy. Organism is the NCBI-taxonomy species name.

Q: How confident is the AlphaFold model at each residue?
A: pLDDT is the predicted lDDT-Cα score: AlphaFold's confidence that the local environment of each residue (all inter-atomic distances within 15 Å) is correctly placed. It is a per-residue number between 0 and 100, with higher meaning more reliable.

Q: How mobile is each atom in the crystal?
A: B-factor (Debye–Waller factor) reflects atomic displacement in the crystal lattice. It is an experimental observable (units Å²), not a prediction; low values mean the atom is pinned down, high values mean it moves or is heterogeneous across the crystal.

Q: Which residues are buried vs exposed?
A: SASA measures how much of the protein is reachable by solvent. It is computed by rolling a water-sized probe over the atomic surface and summing the exposed area (Å²). Per-residue SASA distinguishes core (buried, low SASA) from surface (exposed, high SASA) residues; total SASA is a whole-molecule size measure.

Q: What do the diagnostic plots show?
A: Plot images: a contact map (which residues are close in 3D, as an N×N binary image), a Ramachandran scatter (backbone torsion angles, revealing secondary-structure composition at a glance), and — for AlphaFold structures — a PAE heatmap (pairwise prediction confidence).

Q: What known structures does this most resemble?
A: The Foldseek neighbor list gives the closest experimentally determined structures in the PDB, ranked by structural alignment. TM-score near 1 means near-identical fold; near 0.3 means only rough topology match. This is how one finds what a novel AlphaFold prediction most resembles in the solved-structure universe.

Q: Are the domains correctly placed relative to each other?
A: Predicted aligned error is AlphaFold's pairwise confidence. Unlike pLDDT (per-residue), PAE is per-residue-pair and captures whether two parts of the structure are correctly placed relative to each other. Units are ångströms of expected positional error.

Q: What do the rendered images show?
A: Structure images are PyMOL renders from six orthogonal camera directions. Cartoon representation draws helices as coils and strands as arrows; sticks shows the backbone as bonds; surface shows the solvent-excluded envelope. Rainbow coloring maps sequence position to hue (blue→red, N→C); chain coloring assigns a distinct color per polypeptide.

Q: What are the backbone torsion angles?
A: φ (phi) and ψ (psi) are the two rotatable backbone dihedrals per residue: φ is the C(i-1)–N–Cα–C torsion, ψ is the N–Cα–C–N(i+1) torsion, both in degrees on (−180°, 180°]. α-helical residues cluster near (−60°, −45°); β-strand residues near (−120°, +130°). A Ramachandran plot is simply a scatter of (φ, ψ) for every residue.